Protein AF-A0A4Y9Y9G6-F1 (afdb_monomer_lite)

Structure (mmCIF, N/CA/C/O backbone):
data_AF-A0A4Y9Y9G6-F1
#
_entry.id   AF-A0A4Y9Y9G6-F1
#
loop_
_atom_site.group_PDB
_atom_site.id
_atom_site.type_symbol
_atom_site.label_atom_id
_atom_site.label_alt_id
_atom_site.label_comp_id
_atom_site.label_asym_id
_atom_site.label_entity_id
_atom_site.label_seq_id
_atom_site.pdbx_PDB_ins_code
_atom_site.Cartn_x
_atom_site.Cartn_y
_atom_site.Cartn_z
_atom_site.occupancy
_atom_site.B_iso_or_equiv
_atom_site.auth_seq_id
_atom_site.auth_comp_id
_atom_site.auth_asym_id
_atom_site.auth_atom_id
_atom_site.pdbx_PDB_model_num
ATOM 1 N N . MET A 1 1 ? 8.258 66.165 -41.515 1.00 45.44 1 MET A N 1
ATOM 2 C CA . MET A 1 1 ? 7.814 64.798 -41.163 1.00 45.44 1 MET A CA 1
ATOM 3 C C . MET A 1 1 ? 8.497 64.402 -39.858 1.00 45.44 1 MET A C 1
ATOM 5 O O . MET A 1 1 ? 9.716 64.376 -39.816 1.00 45.44 1 MET A O 1
ATOM 9 N N . ARG A 1 2 ? 7.734 64.238 -38.768 1.00 49.06 2 ARG A N 1
ATOM 10 C CA . ARG A 1 2 ? 8.237 63.944 -37.412 1.00 49.06 2 ARG A CA 1
ATOM 11 C C . ARG A 1 2 ? 8.112 62.439 -37.160 1.00 49.06 2 ARG A C 1
ATOM 13 O O . ARG A 1 2 ? 6.994 61.945 -37.057 1.00 49.06 2 ARG A O 1
ATOM 20 N N . TRP A 1 3 ? 9.231 61.727 -37.069 1.00 40.94 3 TRP A N 1
ATOM 21 C CA . TRP A 1 3 ? 9.266 60.331 -36.629 1.00 40.94 3 TRP A CA 1
ATOM 22 C C . TRP A 1 3 ? 9.220 60.273 -35.099 1.00 40.94 3 TRP A C 1
ATOM 24 O O . TRP A 1 3 ? 10.072 60.847 -34.425 1.00 40.94 3 TRP A O 1
ATOM 34 N N . LYS A 1 4 ? 8.193 59.615 -34.552 1.00 57.03 4 LYS A N 1
ATOM 35 C CA . LYS A 1 4 ? 8.105 59.263 -33.131 1.00 57.03 4 LYS A CA 1
ATOM 36 C C . LYS A 1 4 ? 8.677 57.858 -32.957 1.00 57.03 4 LYS A C 1
ATOM 38 O O . LYS A 1 4 ? 8.128 56.904 -33.498 1.00 57.03 4 LYS A O 1
ATOM 43 N N . LEU A 1 5 ? 9.774 57.763 -32.215 1.00 53.31 5 LEU A N 1
ATOM 44 C CA . LEU A 1 5 ? 10.389 56.511 -31.791 1.00 53.31 5 LEU A CA 1
ATOM 45 C C . LEU A 1 5 ? 9.588 55.968 -30.595 1.00 53.31 5 LEU A C 1
ATOM 47 O O . LEU A 1 5 ? 9.542 56.610 -29.547 1.00 53.31 5 LEU A O 1
ATOM 51 N N . PHE A 1 6 ? 8.918 54.827 -30.761 1.00 49.75 6 PHE A N 1
ATOM 52 C CA . PHE A 1 6 ? 8.279 54.098 -29.664 1.00 49.75 6 PHE A CA 1
ATOM 53 C C . PHE A 1 6 ? 9.273 53.073 -29.112 1.00 49.75 6 PHE A C 1
ATOM 55 O O . PHE A 1 6 ? 9.676 52.155 -29.821 1.00 49.75 6 PHE A O 1
ATOM 62 N N . ILE A 1 7 ? 9.674 53.242 -27.852 1.00 55.41 7 ILE A N 1
ATOM 63 C CA . ILE A 1 7 ? 10.445 52.248 -27.101 1.00 55.41 7 ILE A CA 1
ATOM 64 C C . ILE A 1 7 ? 9.434 51.291 -26.465 1.00 55.41 7 ILE A C 1
ATOM 66 O O . ILE A 1 7 ? 8.665 51.689 -25.592 1.00 55.41 7 ILE A O 1
ATOM 70 N N . VAL A 1 8 ? 9.409 50.043 -26.935 1.00 55.62 8 VAL A N 1
ATOM 71 C CA . VAL A 1 8 ? 8.661 48.944 -26.313 1.00 55.62 8 VAL A CA 1
ATOM 72 C C . VAL A 1 8 ? 9.587 48.280 -25.299 1.00 55.62 8 VAL A C 1
ATOM 74 O O . VAL A 1 8 ? 10.573 47.647 -25.670 1.00 55.62 8 VAL A O 1
ATOM 77 N N . SER A 1 9 ? 9.287 48.451 -24.014 1.00 53.66 9 SER A N 1
ATOM 78 C CA . SER A 1 9 ? 9.980 47.767 -22.922 1.00 53.66 9 SER A CA 1
ATOM 79 C C . SER A 1 9 ? 9.564 46.295 -22.890 1.00 53.66 9 SER A C 1
ATOM 81 O O . SER A 1 9 ? 8.432 45.976 -22.531 1.00 53.66 9 SER A O 1
ATOM 83 N N . ALA A 1 10 ? 10.476 45.395 -23.258 1.00 57.31 10 ALA A N 1
ATOM 84 C CA . ALA A 1 10 ? 10.327 43.960 -23.039 1.00 57.31 10 ALA A CA 1
ATOM 85 C C . ALA A 1 10 ? 10.600 43.650 -21.558 1.00 57.31 10 AL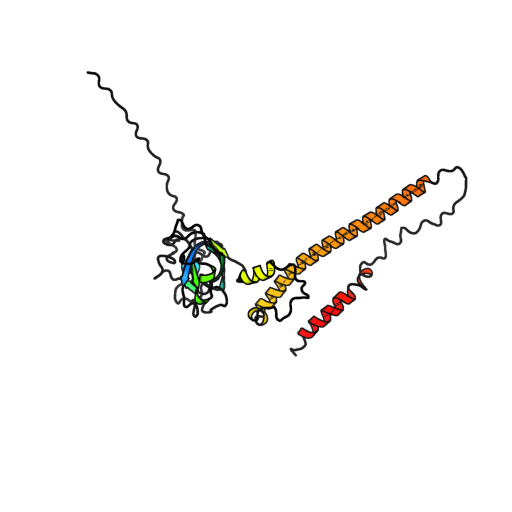A A C 1
ATOM 87 O O . ALA A 1 10 ? 11.734 43.746 -21.091 1.00 57.31 10 ALA A O 1
ATOM 88 N N . GLY A 1 11 ? 9.549 43.323 -20.805 1.00 52.75 11 GLY A N 1
ATOM 89 C CA . GLY A 1 11 ? 9.677 42.839 -19.433 1.00 52.75 11 GLY A CA 1
ATOM 90 C C . GLY A 1 11 ? 10.229 41.415 -19.422 1.00 52.75 11 GLY A C 1
ATOM 91 O O . GLY A 1 11 ? 9.573 40.499 -19.913 1.00 52.75 11 GLY A O 1
ATOM 92 N N . LEU A 1 12 ? 11.424 41.226 -18.857 1.00 52.53 12 LEU A N 1
ATOM 93 C CA . LEU A 1 12 ? 11.925 39.906 -18.477 1.00 52.53 12 LEU A CA 1
ATOM 94 C C . LEU A 1 12 ? 11.037 39.360 -17.350 1.00 52.53 12 LEU A C 1
ATOM 96 O O . LEU A 1 12 ? 11.109 39.831 -16.215 1.00 52.53 12 LEU A O 1
ATOM 100 N N . ALA A 1 13 ? 10.205 38.367 -17.655 1.00 57.09 13 ALA A N 1
ATOM 101 C CA . ALA A 1 13 ? 9.579 37.537 -16.636 1.00 57.09 13 ALA A CA 1
ATOM 102 C C . ALA A 1 13 ? 10.650 36.599 -16.056 1.00 57.09 13 ALA A C 1
ATOM 104 O O . ALA A 1 13 ? 11.241 35.797 -16.779 1.00 57.09 13 ALA A O 1
ATOM 105 N N . ALA A 1 14 ? 10.927 36.731 -14.759 1.00 54.12 14 ALA A N 1
ATOM 106 C CA . ALA A 1 14 ? 11.796 35.819 -14.033 1.00 54.12 14 ALA A CA 1
ATOM 107 C C . ALA A 1 14 ? 11.138 34.432 -13.984 1.00 54.12 14 ALA A C 1
ATOM 109 O O . ALA A 1 14 ? 10.082 34.252 -13.379 1.00 54.12 14 ALA A O 1
ATOM 110 N N . ILE A 1 15 ? 11.760 33.463 -14.649 1.00 53.59 15 ILE A N 1
ATOM 111 C CA . ILE A 1 15 ? 11.382 32.054 -14.594 1.00 53.59 15 ILE A CA 1
ATOM 112 C C . ILE A 1 15 ? 11.923 31.533 -13.259 1.00 53.59 15 ILE A C 1
ATOM 114 O O . ILE A 1 15 ? 13.137 31.420 -13.089 1.00 53.59 15 ILE A O 1
ATOM 118 N N . ALA A 1 16 ? 11.048 31.293 -12.282 1.00 51.69 16 ALA A N 1
ATOM 119 C CA . ALA A 1 16 ? 11.449 30.617 -11.054 1.00 51.69 16 ALA A CA 1
ATOM 120 C C . ALA A 1 16 ? 11.816 29.158 -11.393 1.00 51.69 16 ALA A C 1
ATOM 122 O O . ALA A 1 16 ? 11.063 28.512 -12.128 1.00 51.69 16 ALA A O 1
ATOM 123 N N . PRO A 1 17 ? 12.953 28.628 -10.908 1.00 51.47 17 PRO A N 1
ATOM 124 C CA . PRO A 1 17 ? 13.261 27.215 -11.060 1.00 51.47 17 PRO A CA 1
ATOM 125 C C . PRO A 1 17 ? 12.197 26.391 -10.327 1.00 51.47 17 PRO A C 1
ATOM 127 O O . PRO A 1 17 ? 11.920 26.617 -9.152 1.00 51.47 17 PRO A O 1
ATOM 130 N N . PHE A 1 18 ? 11.587 25.452 -11.048 1.00 48.59 18 PHE A N 1
ATOM 131 C CA . PHE A 1 18 ? 10.778 24.393 -10.462 1.00 48.59 18 PHE A CA 1
ATOM 132 C C . PHE A 1 18 ? 11.735 23.544 -9.617 1.00 48.59 18 PHE A C 1
ATOM 134 O O . PHE A 1 18 ? 12.630 22.896 -10.163 1.00 48.59 18 PHE A O 1
ATOM 141 N N . GLU A 1 19 ? 11.621 23.619 -8.292 1.00 44.19 19 GLU A N 1
ATOM 142 C CA . GLU A 1 19 ? 12.348 22.720 -7.402 1.00 44.19 19 GLU A CA 1
ATOM 143 C C . GLU A 1 19 ? 11.826 21.306 -7.667 1.00 44.19 19 GLU A C 1
ATOM 145 O O . GLU A 1 19 ? 10.736 20.928 -7.239 1.00 44.19 19 GLU A O 1
ATOM 150 N N . VAL A 1 20 ? 12.597 20.532 -8.436 1.00 42.75 20 VAL A N 1
ATOM 151 C CA . VAL A 1 20 ? 12.464 19.077 -8.473 1.00 42.75 20 VAL A CA 1
ATOM 152 C C . VAL A 1 20 ? 12.621 18.631 -7.028 1.00 42.75 20 VAL A C 1
ATOM 154 O O . VAL A 1 20 ? 13.698 18.786 -6.449 1.00 42.75 20 VAL A O 1
ATOM 157 N N . SER A 1 21 ? 11.529 18.155 -6.434 1.00 46.47 21 SER A N 1
ATOM 158 C CA . SER A 1 21 ? 11.542 17.559 -5.103 1.00 46.47 21 SER A CA 1
ATOM 159 C C . SER A 1 21 ? 12.501 16.377 -5.169 1.00 46.47 21 SER A C 1
ATOM 161 O O . SER A 1 21 ? 12.193 15.343 -5.752 1.00 46.47 21 SER A O 1
ATOM 163 N N . GLY A 1 22 ? 13.731 16.591 -4.698 1.00 44.28 22 GLY A N 1
ATOM 164 C CA . GLY A 1 22 ? 14.782 15.588 -4.750 1.00 44.28 22 GLY A CA 1
ATOM 165 C C . GLY A 1 22 ? 14.302 14.336 -4.033 1.00 44.28 22 GLY A C 1
ATOM 166 O O . GLY A 1 22 ? 13.837 14.433 -2.897 1.00 44.28 22 GLY A O 1
ATOM 167 N N . ALA A 1 23 ? 14.404 13.191 -4.713 1.00 47.16 23 ALA A N 1
ATOM 168 C CA . ALA A 1 23 ? 14.088 11.883 -4.161 1.00 47.16 23 ALA A CA 1
ATOM 169 C C . ALA A 1 23 ? 14.683 11.776 -2.753 1.00 47.16 23 ALA A C 1
ATOM 171 O O . ALA A 1 23 ? 15.902 11.818 -2.560 1.00 47.16 23 ALA A O 1
ATOM 172 N N . GLU A 1 24 ? 13.812 11.736 -1.749 1.00 51.94 24 GLU A N 1
ATOM 173 C CA . GLU A 1 24 ? 14.264 11.728 -0.369 1.00 51.94 24 GLU A CA 1
ATOM 174 C C . GLU A 1 24 ? 15.035 10.435 -0.097 1.00 51.94 24 GLU A C 1
ATOM 176 O O . GLU A 1 24 ? 14.602 9.353 -0.496 1.00 51.94 24 GLU A O 1
ATOM 181 N N . SER A 1 25 ? 16.188 10.561 0.569 1.00 51.88 25 SER A N 1
ATOM 182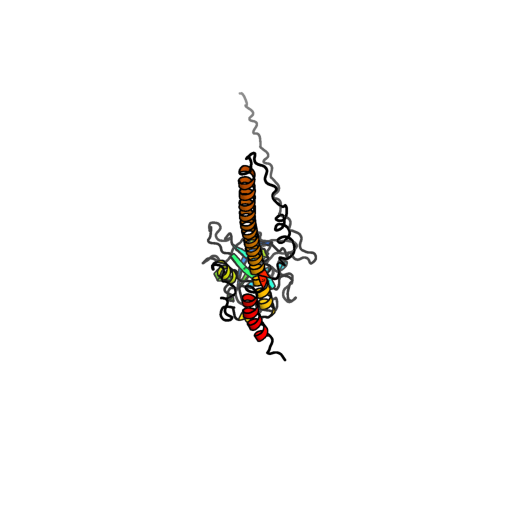 C CA . SER A 1 25 ? 17.162 9.477 0.734 1.00 51.88 25 SER A CA 1
ATOM 183 C C . SER A 1 25 ? 16.503 8.168 1.166 1.00 51.88 25 SER A C 1
ATOM 185 O O . SER A 1 25 ? 15.892 8.084 2.236 1.00 51.88 25 SER A O 1
ATOM 187 N N . ALA A 1 26 ? 16.710 7.121 0.366 1.00 60.62 26 ALA A N 1
ATOM 188 C CA . ALA A 1 26 ? 16.481 5.746 0.778 1.00 60.62 26 ALA A CA 1
ATOM 189 C C . ALA A 1 26 ? 17.228 5.440 2.095 1.00 60.62 26 ALA A C 1
ATOM 191 O O . ALA A 1 26 ? 18.220 6.094 2.438 1.00 60.62 26 ALA A O 1
ATOM 192 N N . ASN A 1 27 ? 16.746 4.455 2.857 1.00 64.38 27 ASN A N 1
ATOM 193 C CA . ASN A 1 27 ? 17.428 3.972 4.056 1.00 64.38 27 ASN A CA 1
ATOM 194 C C . ASN A 1 27 ? 18.804 3.366 3.705 1.00 64.38 27 ASN A C 1
ATOM 196 O O . ASN A 1 27 ? 19.149 3.208 2.535 1.00 64.38 27 ASN A O 1
ATOM 200 N N . SER A 1 28 ? 19.592 2.982 4.715 1.00 64.19 28 SER A N 1
ATOM 201 C CA . SER A 1 28 ? 20.944 2.418 4.531 1.00 64.19 28 SER A CA 1
ATOM 202 C C . SER A 1 28 ? 21.015 1.201 3.597 1.00 64.19 28 SER A C 1
ATOM 204 O O . SER A 1 28 ? 22.100 0.845 3.151 1.00 64.19 28 SER A O 1
ATOM 206 N N . ASN A 1 29 ? 19.875 0.566 3.308 1.00 74.75 29 ASN A N 1
ATOM 207 C CA . ASN A 1 29 ? 19.763 -0.618 2.464 1.00 74.75 29 ASN A CA 1
ATOM 208 C C . ASN A 1 29 ? 19.230 -0.293 1.056 1.00 74.75 29 ASN A C 1
ATOM 210 O O . ASN A 1 29 ? 18.936 -1.213 0.299 1.00 74.75 29 ASN A O 1
ATOM 214 N N . GLY A 1 30 ? 19.076 0.989 0.708 1.00 88.94 30 GLY A N 1
ATOM 215 C CA . GLY A 1 30 ? 18.606 1.422 -0.608 1.00 88.94 30 GLY A CA 1
ATOM 216 C C . GLY A 1 30 ? 17.087 1.357 -0.808 1.00 88.94 30 GLY A C 1
ATOM 217 O O . GLY A 1 30 ? 16.636 1.480 -1.939 1.00 88.94 30 GLY A O 1
ATOM 218 N N . TYR A 1 31 ? 16.287 1.212 0.256 1.00 94.50 31 TYR A N 1
ATOM 219 C CA . TYR A 1 31 ? 14.817 1.183 0.180 1.00 94.50 31 TYR A CA 1
ATOM 220 C C . TYR A 1 31 ? 14.162 2.424 0.807 1.00 94.50 31 TYR A C 1
ATOM 222 O O . TYR A 1 31 ? 14.635 2.953 1.814 1.00 94.50 31 TYR A O 1
ATOM 230 N N . TYR A 1 32 ? 13.027 2.871 0.268 1.00 95.06 32 TYR A N 1
ATOM 231 C CA . TYR A 1 32 ? 12.243 3.988 0.807 1.00 95.06 32 TYR A CA 1
ATOM 232 C C . TYR A 1 32 ? 11.183 3.476 1.792 1.00 95.06 32 TYR A C 1
ATOM 234 O O . TYR A 1 32 ? 10.093 3.074 1.400 1.00 95.06 32 TYR A O 1
ATOM 242 N N . GLN A 1 33 ? 11.487 3.456 3.094 1.00 95.38 33 GLN A N 1
ATOM 243 C CA . GLN A 1 33 ? 10.634 2.805 4.108 1.00 95.38 33 GLN A CA 1
ATOM 244 C C . GLN A 1 33 ? 10.196 3.749 5.226 1.00 95.38 33 GLN A C 1
ATOM 246 O O . GLN A 1 33 ? 10.319 3.442 6.414 1.00 95.38 33 GLN A O 1
ATOM 251 N N . LYS A 1 34 ? 9.677 4.917 4.853 1.00 95.25 34 LYS A N 1
ATOM 252 C CA . LYS A 1 34 ? 9.204 5.902 5.827 1.00 95.25 34 LYS A CA 1
ATOM 253 C C . LYS A 1 34 ? 7.938 5.445 6.555 1.00 95.25 34 LYS A C 1
ATOM 25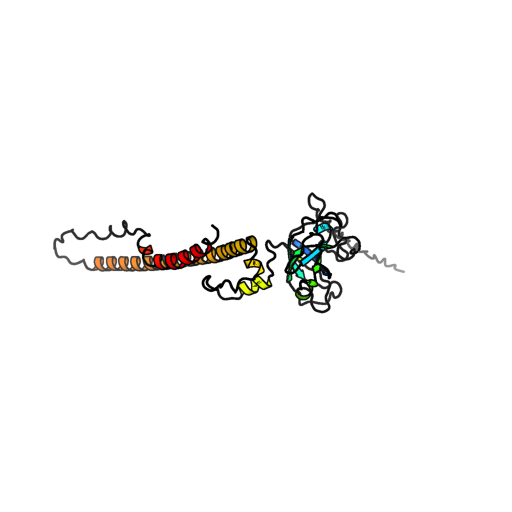5 O O . LYS A 1 34 ? 7.098 4.788 5.941 1.00 95.25 34 LYS A O 1
ATOM 260 N N . PRO A 1 35 ? 7.763 5.810 7.839 1.00 96.38 35 PRO A N 1
ATOM 261 C CA . PRO A 1 35 ? 6.567 5.459 8.599 1.00 96.38 35 PRO A CA 1
ATOM 262 C C . PRO A 1 35 ? 5.331 6.254 8.159 1.00 96.38 35 PRO A C 1
ATOM 264 O O . PRO A 1 35 ? 4.225 5.856 8.485 1.00 96.38 35 PRO A O 1
ATOM 267 N N . SER A 1 36 ? 5.470 7.363 7.436 1.00 97.81 36 SER A N 1
ATOM 268 C CA . SER A 1 36 ? 4.336 8.159 6.956 1.00 97.81 36 SER A CA 1
ATOM 269 C C . SER A 1 36 ? 4.714 8.976 5.729 1.00 97.81 36 SER A C 1
ATOM 271 O O . SER A 1 36 ? 5.886 9.324 5.571 1.00 97.81 36 SER A O 1
ATOM 273 N N . GLY A 1 37 ? 3.723 9.342 4.920 1.00 97.88 37 GLY A N 1
ATOM 274 C CA . GLY A 1 37 ? 3.921 10.158 3.724 1.00 97.88 37 GLY A CA 1
ATOM 275 C C . GLY A 1 37 ? 2.684 10.207 2.832 1.00 97.88 37 GLY A C 1
ATOM 276 O O . GLY A 1 37 ? 1.586 9.822 3.248 1.00 97.88 37 GLY A O 1
ATOM 277 N N . SER A 1 38 ? 2.874 10.683 1.604 1.00 98.38 38 SER A N 1
ATOM 278 C CA . SER A 1 38 ? 1.885 10.592 0.530 1.00 98.38 38 SER A CA 1
ATOM 279 C C . SER A 1 38 ? 1.936 9.219 -0.141 1.00 98.38 38 SER A C 1
ATOM 281 O O . SER A 1 38 ? 2.969 8.547 -0.150 1.00 98.38 38 SER A O 1
ATOM 283 N N . SER A 1 39 ? 0.802 8.772 -0.672 1.00 98.75 39 SER A N 1
ATOM 284 C CA . SER A 1 39 ? 0.715 7.495 -1.371 1.00 98.75 39 SER A CA 1
ATOM 285 C C . SER A 1 39 ? -0.420 7.466 -2.389 1.00 98.75 39 SER A C 1
ATOM 287 O O . SER A 1 39 ? -1.367 8.248 -2.313 1.00 98.75 39 SER A O 1
ATOM 289 N N . SER A 1 40 ? -0.307 6.544 -3.339 1.00 98.81 40 SER A N 1
ATOM 290 C CA . SER A 1 40 ? -1.398 6.130 -4.221 1.00 98.81 40 SER A CA 1
ATOM 291 C C . SER A 1 40 ? -1.942 4.770 -3.797 1.00 98.81 40 SER A C 1
ATOM 293 O O . SER A 1 40 ? -1.248 3.985 -3.150 1.00 98.81 40 SER A O 1
ATOM 295 N N . PHE A 1 41 ? -3.184 4.504 -4.178 1.00 98.88 41 PHE A N 1
ATOM 296 C CA . PHE A 1 41 ? -3.945 3.340 -3.760 1.00 98.88 41 PHE A CA 1
ATOM 297 C C . PHE A 1 41 ? -4.646 2.723 -4.962 1.00 98.88 41 PHE A C 1
ATOM 299 O O . PHE A 1 41 ? -5.311 3.448 -5.700 1.00 98.88 41 PHE A O 1
ATOM 306 N N . THR A 1 42 ? -4.526 1.411 -5.128 1.00 98.81 42 THR A N 1
ATOM 307 C CA . THR A 1 42 ? -5.362 0.606 -6.035 1.00 98.81 42 THR A CA 1
ATOM 308 C C . THR A 1 42 ? -5.872 -0.637 -5.302 1.00 98.81 42 THR A C 1
ATOM 310 O O . THR A 1 42 ? -5.743 -0.723 -4.074 1.00 98.81 42 THR A O 1
ATOM 313 N N . GLN A 1 43 ? -6.509 -1.552 -6.027 1.00 98.50 43 GLN A N 1
ATOM 314 C CA . GLN A 1 43 ? -7.008 -2.813 -5.500 1.00 98.50 43 GLN A CA 1
ATOM 315 C C . GLN A 1 43 ? -6.614 -3.993 -6.392 1.00 98.50 43 GLN A C 1
ATOM 317 O O . GLN A 1 43 ? -6.522 -3.855 -7.615 1.00 98.50 43 GLN A O 1
ATOM 322 N N . TYR A 1 44 ? -6.459 -5.159 -5.763 1.00 98.50 44 TYR A N 1
ATOM 323 C CA . TYR A 1 44 ? -6.144 -6.424 -6.424 1.00 98.50 44 TYR A CA 1
ATOM 324 C C . TYR A 1 44 ? -6.841 -7.608 -5.752 1.00 98.50 44 TYR A C 1
ATOM 326 O O . TYR A 1 44 ? -7.243 -7.550 -4.587 1.00 98.50 44 TYR A O 1
ATOM 334 N N . SER A 1 45 ? -6.926 -8.717 -6.483 1.00 98.19 45 SER A N 1
ATOM 335 C CA . SER A 1 45 ? -7.431 -10.004 -5.996 1.00 98.19 45 SER A CA 1
ATOM 336 C C . SER A 1 45 ? -6.320 -11.056 -5.939 1.00 98.19 45 SER A C 1
ATOM 338 O O . SER A 1 45 ? -5.274 -10.921 -6.577 1.00 98.19 45 SER A O 1
ATOM 340 N N . GLY A 1 46 ? -6.541 -12.131 -5.179 1.00 96.94 46 GLY A N 1
ATOM 341 C CA . GLY A 1 46 ? -5.620 -13.266 -5.102 1.00 96.94 46 GLY A CA 1
ATOM 342 C C . GLY A 1 46 ? -4.529 -13.141 -4.035 1.00 96.94 46 GLY A C 1
ATOM 343 O O . GLY A 1 46 ? -3.441 -13.690 -4.204 1.00 96.94 46 GLY A O 1
ATOM 344 N N . CYS A 1 47 ? -4.802 -12.496 -2.898 1.00 96.56 47 CYS A N 1
ATOM 345 C CA . CYS A 1 47 ? -3.799 -12.261 -1.845 1.00 96.56 47 CYS A CA 1
ATOM 346 C C . CYS A 1 47 ? -3.580 -13.447 -0.878 1.00 96.56 47 CYS A C 1
ATOM 348 O O . CYS A 1 47 ? -3.045 -13.289 0.225 1.00 96.56 47 CYS A O 1
ATOM 350 N N . GLY A 1 48 ? -3.998 -14.656 -1.271 1.00 94.88 48 GLY A N 1
ATOM 351 C CA . GLY A 1 48 ? -3.913 -15.872 -0.453 1.00 94.88 48 GLY A CA 1
ATOM 352 C C . GLY A 1 48 ? -2.511 -16.489 -0.345 1.00 94.88 48 GLY A C 1
ATOM 353 O O . GLY A 1 48 ? -2.254 -17.250 0.587 1.00 94.88 48 GLY A O 1
ATOM 354 N N . SER A 1 49 ? -1.597 -16.152 -1.262 1.00 96.56 49 SER A N 1
ATOM 355 C CA . SER A 1 49 ? -0.204 -16.625 -1.269 1.00 96.56 49 SER A CA 1
ATOM 356 C C . SER A 1 49 ? 0.775 -15.460 -1.480 1.00 96.56 49 SER A C 1
ATOM 358 O O . SER A 1 49 ? 1.435 -15.397 -2.519 1.00 96.56 49 SER A O 1
ATOM 360 N N . PRO A 1 50 ? 0.865 -14.523 -0.522 1.00 97.00 50 PRO A N 1
ATOM 361 C CA . PRO A 1 50 ? 1.537 -13.254 -0.752 1.00 97.00 50 PRO A CA 1
ATOM 362 C C . PRO A 1 50 ? 3.059 -13.350 -0.528 1.00 97.00 50 PRO A C 1
ATOM 364 O O . PRO A 1 50 ? 3.551 -14.285 0.109 1.00 97.00 50 PRO A O 1
ATOM 367 N N . ALA A 1 51 ? 3.825 -12.363 -0.997 1.00 97.38 51 ALA A N 1
ATOM 368 C CA . ALA A 1 51 ? 5.292 -12.349 -0.984 1.00 97.38 51 ALA A CA 1
ATOM 369 C C . ALA A 1 51 ? 5.934 -12.414 0.414 1.00 97.38 51 ALA A C 1
ATOM 371 O O . ALA A 1 51 ? 7.080 -12.849 0.545 1.00 97.38 51 ALA A O 1
ATOM 372 N N . CYS A 1 52 ? 5.218 -12.035 1.478 1.00 95.81 52 CYS A N 1
ATOM 373 C CA . CYS A 1 52 ? 5.693 -12.260 2.847 1.00 95.81 52 CYS A CA 1
ATOM 374 C C . CYS A 1 52 ? 5.637 -13.736 3.283 1.00 95.81 52 CYS A C 1
ATOM 376 O O . CYS A 1 52 ? 6.092 -14.065 4.377 1.00 95.81 52 CYS A O 1
ATOM 378 N N . GLY A 1 53 ? 5.054 -14.620 2.467 1.00 93.25 53 GLY A N 1
ATOM 379 C CA . GLY A 1 53 ? 4.919 -16.057 2.715 1.00 93.25 53 GLY A CA 1
ATOM 380 C C . GLY A 1 53 ? 3.803 -16.435 3.690 1.00 93.25 53 GLY A C 1
ATOM 381 O O . GLY A 1 53 ? 3.547 -17.619 3.896 1.00 93.25 53 GLY A O 1
ATOM 382 N N . VAL A 1 54 ? 3.131 -15.451 4.294 1.00 89.00 54 VAL A N 1
ATOM 383 C CA . VAL A 1 54 ? 2.038 -15.665 5.246 1.00 89.00 54 VAL A CA 1
ATOM 384 C C . VAL A 1 54 ? 0.854 -14.754 4.914 1.00 89.00 54 VAL A C 1
ATOM 386 O O . VAL A 1 54 ? 1.009 -13.529 4.926 1.00 89.00 54 VAL A O 1
ATOM 389 N N . PRO A 1 55 ? -0.342 -15.307 4.640 1.00 89.56 55 PRO A N 1
ATOM 390 C CA . PRO A 1 55 ? -1.550 -14.500 4.562 1.00 89.56 55 PRO A CA 1
ATOM 391 C C . PRO A 1 55 ? -1.941 -14.005 5.961 1.00 89.56 55 PRO A C 1
ATOM 393 O O . PRO A 1 55 ? -1.455 -14.490 6.989 1.00 89.56 55 PRO A O 1
ATOM 396 N N . ALA A 1 56 ? -2.853 -13.040 6.021 1.00 86.31 56 ALA A N 1
ATOM 397 C CA . ALA A 1 56 ? -3.387 -12.545 7.282 1.00 86.31 56 ALA A CA 1
ATOM 398 C C . ALA A 1 56 ? -4.909 -12.421 7.240 1.00 86.31 56 ALA A C 1
ATOM 400 O O . ALA A 1 56 ? -5.511 -12.226 6.193 1.00 86.31 56 ALA A O 1
ATOM 401 N N . THR A 1 57 ? -5.523 -12.506 8.419 1.00 82.12 57 THR A N 1
ATOM 402 C CA . THR A 1 57 ? -6.927 -12.140 8.627 1.00 82.12 57 THR A CA 1
ATOM 403 C C . THR A 1 57 ? -7.048 -10.629 8.848 1.00 82.12 57 THR A C 1
ATOM 405 O O . THR A 1 57 ? -6.247 -10.071 9.608 1.00 82.12 57 THR A O 1
ATOM 408 N N . GLY A 1 58 ? -8.078 -10.001 8.276 1.00 90.62 58 GLY A N 1
ATOM 409 C CA . GLY A 1 58 ? -8.268 -8.543 8.257 1.00 90.62 58 GLY A CA 1
ATOM 410 C C . GLY A 1 58 ? -7.749 -7.922 6.958 1.00 90.62 58 GLY A C 1
ATOM 411 O O . GLY A 1 58 ? -7.248 -8.643 6.106 1.00 90.62 58 GLY A O 1
ATOM 412 N N . TYR A 1 59 ? -7.862 -6.600 6.813 1.00 96.88 59 TYR A N 1
ATOM 413 C CA . TYR A 1 59 ? -7.460 -5.911 5.585 1.00 96.88 59 TYR A CA 1
ATOM 414 C C . TYR A 1 59 ? -5.957 -6.024 5.346 1.00 96.88 59 TYR A C 1
ATOM 416 O O . TYR A 1 59 ? -5.141 -5.668 6.208 1.00 96.88 59 TYR A O 1
ATOM 424 N N . THR A 1 60 ? -5.596 -6.504 4.163 1.00 97.81 60 THR A N 1
ATOM 425 C CA . THR A 1 60 ? -4.210 -6.637 3.720 1.00 97.81 60 THR A CA 1
ATOM 426 C C . THR A 1 60 ? -3.926 -5.760 2.511 1.00 97.81 60 THR A C 1
ATOM 428 O O . THR A 1 60 ? -4.835 -5.330 1.800 1.00 97.81 60 THR A O 1
ATOM 431 N N . ALA A 1 61 ? -2.647 -5.472 2.293 1.00 98.62 61 ALA A N 1
ATOM 432 C CA . ALA A 1 61 ? -2.185 -4.760 1.114 1.00 98.62 61 ALA A CA 1
ATOM 433 C C . ALA A 1 61 ? -0.823 -5.283 0.644 1.00 98.62 61 ALA A C 1
ATOM 435 O O . ALA A 1 61 ? -0.012 -5.763 1.450 1.00 98.62 61 ALA A O 1
ATOM 436 N N . ALA A 1 62 ? -0.576 -5.145 -0.654 1.00 98.81 62 ALA A N 1
ATOM 437 C CA . ALA A 1 62 ? 0.760 -5.106 -1.214 1.00 98.81 62 ALA A CA 1
ATOM 438 C C . ALA A 1 62 ? 1.305 -3.674 -1.121 1.00 98.81 62 ALA A C 1
ATOM 440 O O . ALA A 1 62 ? 0.542 -2.715 -1.206 1.00 98.81 62 ALA A O 1
ATOM 441 N N . ILE A 1 63 ? 2.612 -3.507 -0.940 1.00 98.81 63 ILE A N 1
ATOM 442 C CA . ILE A 1 63 ? 3.262 -2.185 -0.996 1.00 98.81 63 ILE A CA 1
ATOM 443 C C . ILE A 1 63 ? 4.283 -2.166 -2.139 1.00 98.81 63 ILE A C 1
ATOM 445 O O . ILE A 1 63 ? 4.856 -3.214 -2.459 1.00 98.81 63 ILE A O 1
ATOM 449 N N . SER A 1 64 ? 4.511 -1.006 -2.766 1.00 98.69 64 SER A N 1
ATOM 450 C CA . SER A 1 64 ? 5.480 -0.870 -3.864 1.00 98.69 64 SER A CA 1
ATOM 451 C C . SER A 1 64 ? 6.861 -1.403 -3.486 1.00 98.69 64 SER A C 1
ATOM 453 O O . SER A 1 64 ? 7.315 -1.261 -2.349 1.00 98.69 64 SER A O 1
ATOM 455 N N . GLN A 1 65 ? 7.554 -2.008 -4.452 1.00 98.38 65 GLN A N 1
ATOM 456 C CA . GLN A 1 65 ? 8.822 -2.713 -4.245 1.00 98.38 65 GLN A CA 1
ATOM 457 C C . GLN A 1 65 ? 9.879 -1.900 -3.486 1.00 98.38 65 GLN A C 1
ATOM 459 O O . GLN A 1 65 ? 10.521 -2.424 -2.568 1.00 98.38 65 GLN A O 1
ATOM 464 N N . LEU A 1 66 ? 10.026 -0.613 -3.820 1.00 97.62 66 LEU A N 1
ATOM 465 C CA . LEU A 1 66 ? 10.970 0.285 -3.153 1.00 97.62 66 LEU A CA 1
ATOM 466 C C . LEU A 1 66 ? 10.661 0.458 -1.656 1.00 97.62 66 LEU A C 1
ATOM 468 O O . LEU A 1 66 ? 11.575 0.667 -0.860 1.00 97.62 66 LEU A O 1
ATOM 472 N N . SER A 1 67 ? 9.397 0.324 -1.258 1.00 98.00 67 SER A N 1
ATOM 473 C CA . SER A 1 67 ? 8.959 0.373 0.138 1.00 98.00 67 SER A CA 1
ATOM 474 C C . SER A 1 67 ? 8.798 -1.000 0.783 1.00 98.00 67 SER A C 1
ATOM 476 O O . SER A 1 67 ? 8.921 -1.109 2.006 1.00 98.00 67 SER A O 1
ATOM 478 N N . PHE A 1 68 ? 8.611 -2.062 -0.004 1.00 98.31 68 PHE A N 1
ATOM 479 C CA . PHE A 1 68 ? 8.517 -3.436 0.486 1.00 98.31 68 PHE A CA 1
ATOM 480 C C . PHE A 1 68 ? 9.824 -3.890 1.146 1.00 98.31 68 PHE A C 1
ATOM 482 O O . PHE A 1 68 ? 9.815 -4.448 2.247 1.00 98.31 68 PHE A O 1
ATOM 489 N N . GLY A 1 69 ? 10.963 -3.578 0.522 1.00 96.75 69 GLY A N 1
ATOM 490 C CA . GLY A 1 69 ? 12.282 -3.934 1.048 1.00 96.75 69 GLY A CA 1
ATOM 491 C C . GLY A 1 69 ? 12.833 -5.268 0.543 1.00 96.75 69 GLY A C 1
ATOM 492 O O . GLY A 1 69 ? 13.678 -5.852 1.215 1.00 96.75 69 GLY A O 1
ATOM 493 N N . SER A 1 70 ? 12.321 -5.782 -0.577 1.00 96.25 70 SER A N 1
ATOM 494 C CA . SER A 1 70 ? 12.787 -7.014 -1.226 1.00 96.25 70 SER A CA 1
ATOM 495 C C . SER A 1 70 ? 12.340 -7.042 -2.693 1.00 96.25 70 SER A C 1
ATOM 497 O O . SER A 1 70 ? 11.390 -6.352 -3.066 1.00 96.25 70 SE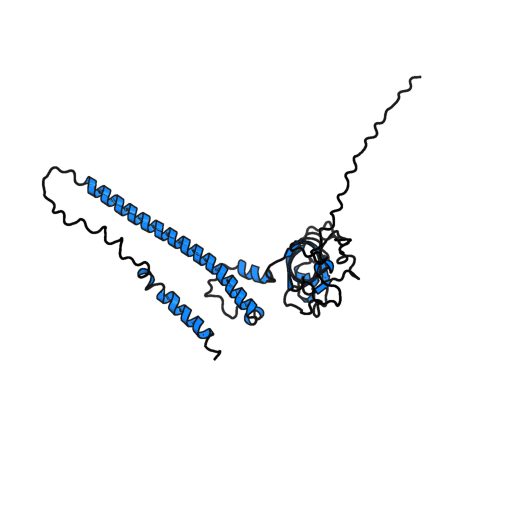R A O 1
ATOM 499 N N . ALA A 1 71 ? 13.023 -7.830 -3.522 1.00 96.25 71 ALA A N 1
ATOM 500 C CA . ALA A 1 71 ? 12.679 -8.058 -4.925 1.00 96.25 71 ALA A CA 1
ATOM 501 C C . ALA A 1 71 ? 11.832 -9.338 -5.098 1.00 96.25 71 ALA A C 1
ATOM 503 O O . ALA A 1 71 ? 11.851 -10.212 -4.222 1.00 96.25 71 ALA A O 1
ATOM 504 N N . PRO A 1 72 ? 11.123 -9.505 -6.232 1.00 96.94 72 PRO A N 1
ATOM 505 C CA . PRO A 1 72 ? 10.398 -10.740 -6.530 1.00 96.94 72 PRO A CA 1
ATOM 506 C C . PRO A 1 72 ? 11.282 -11.984 -6.375 1.00 96.94 72 PRO A C 1
ATOM 508 O O . PRO A 1 72 ? 12.409 -12.030 -6.865 1.00 96.94 72 PRO A O 1
ATOM 511 N N . GLY A 1 73 ? 10.784 -12.991 -5.655 1.00 95.56 73 GLY A N 1
ATOM 512 C CA . GLY A 1 73 ? 11.505 -14.244 -5.403 1.00 95.56 73 GLY A CA 1
ATOM 513 C C . GLY A 1 73 ? 12.617 -14.177 -4.346 1.00 95.56 73 GLY A C 1
ATOM 514 O O . GLY A 1 73 ? 13.159 -15.218 -3.991 1.00 95.56 73 GLY A O 1
ATOM 515 N N . SER A 1 74 ? 12.937 -13.001 -3.792 1.00 95.06 74 SER A N 1
ATOM 516 C CA . SER A 1 74 ? 13.948 -12.850 -2.725 1.00 95.06 74 SER A CA 1
ATOM 517 C C . SER A 1 74 ? 13.389 -13.022 -1.305 1.00 95.06 74 SER A C 1
ATOM 519 O O . SER A 1 74 ? 14.127 -12.908 -0.329 1.00 95.06 74 SER A O 1
ATOM 521 N N . GLY A 1 75 ? 12.094 -13.327 -1.179 1.00 93.50 75 GLY A N 1
ATOM 522 C CA . GLY A 1 75 ? 11.423 -13.535 0.104 1.00 93.50 75 GLY A CA 1
ATOM 523 C C . GLY A 1 75 ? 10.932 -12.236 0.763 1.00 93.50 75 GLY A C 1
ATOM 524 O O . GLY A 1 75 ? 10.845 -11.198 0.096 1.00 93.50 75 GLY A O 1
ATOM 525 N N . PRO A 1 76 ? 10.577 -12.285 2.062 1.00 95.44 76 PRO A N 1
ATOM 526 C CA . PRO A 1 76 ? 9.920 -11.184 2.758 1.00 95.44 76 PRO A CA 1
ATOM 527 C C . PRO A 1 76 ? 10.826 -9.956 2.902 1.00 95.44 76 PRO A C 1
ATOM 529 O O . PRO A 1 76 ? 11.969 -10.057 3.346 1.00 95.44 76 PRO A O 1
ATOM 532 N N . GLY A 1 77 ? 10.287 -8.779 2.579 1.00 94.75 77 GLY A N 1
ATOM 533 C CA . GLY A 1 77 ? 10.923 -7.495 2.864 1.00 94.75 77 GLY A CA 1
ATOM 534 C C . GLY A 1 77 ? 10.624 -6.980 4.277 1.00 94.75 77 GLY A C 1
ATOM 535 O O . GLY A 1 77 ? 9.765 -7.501 4.987 1.00 94.75 77 GLY A O 1
ATOM 536 N N . ASN A 1 78 ? 11.305 -5.907 4.690 1.00 95.75 78 ASN A N 1
ATOM 537 C CA . ASN A 1 78 ? 11.098 -5.282 6.009 1.00 95.75 78 ASN A CA 1
ATOM 538 C C . ASN A 1 78 ? 9.658 -4.743 6.192 1.00 95.75 78 ASN A C 1
ATOM 540 O O . ASN A 1 78 ? 9.166 -4.645 7.313 1.00 95.75 78 ASN A O 1
ATOM 544 N N . ALA A 1 79 ? 8.926 -4.465 5.105 1.00 96.81 79 ALA A N 1
ATOM 545 C CA . ALA A 1 79 ? 7.530 -4.048 5.204 1.00 96.81 79 ALA A CA 1
ATOM 546 C C . ALA A 1 79 ? 6.580 -5.136 5.738 1.00 96.81 79 ALA A C 1
ATOM 548 O O . ALA A 1 79 ? 5.508 -4.806 6.247 1.00 96.81 79 ALA A O 1
ATOM 549 N N . CYS A 1 80 ? 6.958 -6.413 5.644 1.00 97.06 80 CYS A N 1
ATOM 550 C CA . CYS A 1 80 ? 6.106 -7.533 6.019 1.00 97.06 80 CYS A CA 1
ATOM 551 C C . CYS A 1 80 ? 5.593 -7.436 7.461 1.00 97.06 80 CYS A C 1
ATOM 553 O O . CYS A 1 80 ? 6.356 -7.348 8.420 1.00 97.06 80 CYS A O 1
ATOM 555 N N . GLY A 1 81 ? 4.269 -7.482 7.619 1.00 94.50 81 GLY A N 1
ATOM 556 C CA . GLY A 1 81 ? 3.589 -7.458 8.912 1.00 94.50 81 GLY A CA 1
ATOM 557 C C . GLY A 1 81 ? 3.400 -6.068 9.524 1.00 94.50 81 GLY A C 1
ATOM 558 O O . GLY A 1 81 ? 2.675 -5.960 10.518 1.00 94.50 81 GLY A O 1
ATOM 559 N N . ARG A 1 82 ? 3.986 -5.011 8.943 1.00 96.06 82 ARG A N 1
ATOM 560 C CA . ARG A 1 82 ? 3.756 -3.628 9.382 1.00 96.06 82 ARG A CA 1
ATOM 561 C C . ARG A 1 82 ? 2.329 -3.196 9.055 1.00 96.06 82 ARG A C 1
ATOM 563 O O . ARG A 1 82 ? 1.716 -3.669 8.096 1.00 96.06 82 ARG A O 1
ATOM 570 N N . CYS A 1 83 ? 1.801 -2.299 9.879 1.00 97.25 83 CYS A N 1
ATOM 571 C CA . CYS A 1 83 ? 0.418 -1.849 9.804 1.00 97.25 83 CYS A CA 1
ATOM 572 C C . CYS A 1 83 ? 0.377 -0.377 9.424 1.00 97.25 83 CYS A C 1
ATOM 574 O O . CYS A 1 83 ? 1.102 0.414 10.020 1.00 97.25 83 CYS A O 1
ATOM 576 N N . PHE A 1 84 ? -0.506 0.017 8.514 1.00 98.06 84 PHE A N 1
ATOM 577 C CA . PHE A 1 84 ? -0.611 1.409 8.077 1.00 98.06 84 PHE A CA 1
ATOM 578 C C . PHE A 1 84 ? -2.062 1.851 8.045 1.00 98.06 84 PHE A C 1
ATOM 580 O O . PHE A 1 84 ? -2.922 1.134 7.540 1.00 98.06 84 PHE A O 1
ATOM 587 N N . ARG A 1 85 ? -2.333 3.042 8.583 1.00 97.81 85 ARG A N 1
ATOM 588 C CA . ARG A 1 85 ? -3.586 3.748 8.337 1.00 97.81 85 ARG A CA 1
ATOM 589 C C . ARG A 1 85 ? -3.475 4.437 6.986 1.00 97.81 85 ARG A C 1
ATOM 591 O O . ARG A 1 85 ? -2.656 5.339 6.846 1.00 97.81 85 ARG A O 1
ATOM 598 N N . LEU A 1 86 ? -4.302 4.024 6.038 1.00 98.56 86 LEU A N 1
ATOM 599 C CA . LEU A 1 86 ? -4.427 4.630 4.717 1.00 98.56 86 LEU A CA 1
ATOM 600 C C . LEU A 1 86 ? -5.582 5.626 4.744 1.00 98.56 86 LEU A C 1
ATOM 602 O O . LEU A 1 86 ? -6.591 5.376 5.404 1.00 98.56 86 LEU A O 1
ATOM 606 N N . THR A 1 87 ? -5.436 6.764 4.077 1.00 98.50 87 THR A N 1
ATOM 607 C CA . THR A 1 87 ? -6.475 7.795 3.964 1.00 98.50 87 THR A CA 1
ATOM 608 C C . THR A 1 87 ? -6.512 8.297 2.528 1.00 98.50 87 THR A C 1
ATOM 610 O O . THR A 1 87 ? -5.540 8.908 2.081 1.00 98.50 87 THR A O 1
ATOM 613 N N . GLY A 1 88 ? -7.615 8.044 1.821 1.00 98.50 88 GLY A N 1
ATOM 614 C CA . GLY A 1 88 ? -7.845 8.601 0.487 1.00 98.50 88 GLY A CA 1
ATOM 615 C C . GLY A 1 88 ? -8.203 10.084 0.569 1.00 98.50 88 GLY A C 1
ATOM 616 O O . GLY A 1 88 ? -8.795 10.528 1.554 1.00 98.50 88 GLY A O 1
ATOM 617 N N . SER A 1 89 ? -7.833 10.860 -0.446 1.00 98.19 89 SER A N 1
ATOM 618 C CA . SER A 1 89 ? -8.158 12.292 -0.507 1.00 98.19 89 SER A CA 1
ATOM 619 C C . SER A 1 89 ? -8.412 12.839 -1.910 1.00 98.19 89 SER A C 1
ATOM 621 O O . SER A 1 89 ? -8.910 13.956 -2.022 1.00 98.19 89 SER A O 1
ATOM 623 N N . ALA A 1 90 ? -8.052 12.107 -2.964 1.00 98.25 90 ALA A N 1
ATOM 624 C CA . ALA A 1 90 ? -8.325 12.496 -4.343 1.00 98.25 90 ALA A CA 1
ATOM 625 C C . ALA A 1 90 ? -8.420 11.263 -5.249 1.00 98.25 90 ALA A C 1
ATOM 627 O O . ALA A 1 90 ? -7.757 10.258 -4.995 1.00 98.25 90 ALA A O 1
ATOM 628 N N . ASP A 1 91 ? -9.211 11.367 -6.315 1.00 98.38 91 ASP A N 1
ATOM 629 C CA . ASP A 1 91 ? -9.193 10.434 -7.442 1.00 98.38 91 ASP A CA 1
ATOM 630 C C . ASP A 1 91 ? -8.402 11.081 -8.597 1.00 98.38 91 ASP A C 1
ATOM 632 O O . ASP A 1 91 ? -8.836 12.113 -9.122 1.00 98.38 91 ASP A O 1
ATOM 636 N N . PRO A 1 92 ? -7.246 10.521 -9.003 1.00 97.50 92 PRO A N 1
ATOM 637 C CA . PRO A 1 92 ? -6.448 11.076 -10.092 1.00 97.50 92 PRO A CA 1
ATOM 638 C C . PRO A 1 92 ? -7.121 10.969 -11.473 1.00 97.50 92 PRO A C 1
ATOM 640 O O . PRO A 1 92 ? -6.756 11.721 -12.376 1.00 97.50 92 PRO A O 1
ATOM 643 N N . TYR A 1 93 ? -8.096 10.073 -11.655 1.00 97.75 93 TYR A N 1
ATOM 644 C CA . TYR A 1 93 ? -8.895 9.959 -12.879 1.00 97.75 93 TYR A CA 1
ATOM 645 C C . TYR A 1 93 ? -10.127 10.872 -12.867 1.00 97.75 93 TYR A C 1
ATOM 647 O O . TYR A 1 93 ? -10.581 11.301 -13.929 1.00 97.75 93 TYR A O 1
ATOM 655 N N . SER A 1 94 ? -10.622 11.226 -11.680 1.00 97.56 94 SER A N 1
ATOM 656 C CA . SER A 1 94 ? -11.771 12.119 -11.487 1.00 97.56 94 SER A CA 1
ATOM 657 C C . SER A 1 94 ? -11.395 13.320 -10.609 1.00 97.56 94 SER A C 1
ATOM 659 O O . SER A 1 94 ? -11.890 13.441 -9.490 1.00 97.56 94 SER A O 1
ATOM 661 N N . PRO A 1 95 ? -10.575 14.271 -11.092 1.00 95.56 95 PRO A N 1
ATOM 662 C CA . PRO A 1 95 ? -10.023 15.349 -10.260 1.00 95.56 95 PRO A CA 1
ATOM 663 C C . PRO A 1 95 ? -11.073 16.298 -9.653 1.00 95.56 95 PRO A C 1
ATOM 665 O O . PRO A 1 95 ? -10.775 17.030 -8.714 1.00 95.56 95 PRO A O 1
ATOM 668 N N . ASN A 1 96 ? -12.304 16.293 -10.175 1.00 97.19 96 ASN A N 1
ATOM 669 C CA . ASN A 1 96 ? -13.424 17.072 -9.637 1.00 97.19 96 ASN A CA 1
ATOM 670 C C . ASN A 1 96 ? -14.229 16.323 -8.556 1.00 97.19 96 ASN A C 1
ATOM 672 O O . ASN A 1 96 ? -15.135 16.908 -7.961 1.00 97.19 96 ASN A O 1
ATOM 676 N N . TYR A 1 97 ? -13.946 15.041 -8.316 1.00 96.69 97 TYR A N 1
ATOM 677 C CA . TYR A 1 97 ? -14.586 14.258 -7.264 1.00 96.69 97 TYR A CA 1
ATOM 678 C C . TYR A 1 97 ? -14.049 14.684 -5.894 1.00 96.69 97 TYR A C 1
ATOM 680 O O . TYR A 1 97 ? -12.849 14.636 -5.634 1.00 96.69 97 TYR A O 1
ATOM 688 N N . SER A 1 98 ? -14.947 15.104 -5.005 1.00 95.75 98 SER A N 1
ATOM 689 C CA . SER A 1 98 ? -14.608 15.664 -3.690 1.00 95.75 98 SER A CA 1
ATOM 690 C C . SER A 1 98 ? -14.878 14.713 -2.520 1.00 95.75 98 SER A C 1
ATOM 692 O O . SER A 1 98 ? -14.766 15.116 -1.360 1.00 95.75 98 SER A O 1
ATOM 694 N N . GLY A 1 99 ? -15.205 13.452 -2.808 1.00 93.06 99 GLY A N 1
ATOM 695 C CA . GLY A 1 99 ? -15.503 12.431 -1.813 1.00 93.06 99 GLY A CA 1
ATOM 696 C C . GLY A 1 99 ? -16.979 12.009 -1.784 1.00 93.06 99 GLY A C 1
ATOM 697 O O . GLY A 1 99 ? -17.781 12.466 -2.600 1.00 93.06 99 GLY A O 1
ATOM 698 N N . PRO A 1 100 ? -17.353 11.129 -0.839 1.00 95.44 100 PRO A N 1
ATOM 699 C CA . PRO A 1 100 ? -16.616 10.790 0.382 1.00 95.44 100 PRO A CA 1
ATOM 700 C C . PRO A 1 100 ? -15.326 9.994 0.136 1.00 95.44 100 PRO A C 1
ATOM 702 O O . PRO A 1 100 ? -15.243 9.207 -0.802 1.00 95.44 100 PRO A O 1
ATOM 705 N N . PHE A 1 101 ? -14.335 10.188 1.010 1.00 96.75 101 PHE A N 1
ATOM 706 C CA . PHE A 1 101 ? -13.124 9.366 1.079 1.00 96.75 101 PHE A CA 1
ATOM 707 C C . PHE A 1 101 ? -13.041 8.671 2.435 1.00 96.75 101 PHE A C 1
ATOM 709 O O . PHE A 1 101 ? -13.439 9.236 3.457 1.00 96.75 101 PHE A O 1
ATOM 716 N N . ASN A 1 102 ? -12.486 7.461 2.446 1.00 97.50 102 ASN A N 1
ATOM 717 C CA . ASN A 1 102 ? -12.427 6.622 3.636 1.00 97.50 102 ASN A CA 1
ATOM 718 C C . ASN A 1 102 ? -11.002 6.487 4.182 1.00 97.50 102 ASN A C 1
ATOM 720 O O . ASN A 1 102 ? -10.004 6.885 3.573 1.00 97.50 102 ASN A O 1
ATOM 724 N N . SER A 1 103 ? -10.908 5.909 5.379 1.00 97.88 103 SER A N 1
ATOM 725 C CA . SER A 1 103 ? -9.643 5.482 5.965 1.00 97.88 103 SER A CA 1
ATOM 726 C C . SER A 1 103 ? -9.751 4.062 6.489 1.00 97.88 103 SER A C 1
ATOM 728 O O . SER A 1 103 ? -10.704 3.732 7.191 1.00 97.88 103 SER A O 1
ATOM 730 N N . ILE A 1 104 ? -8.727 3.256 6.238 1.00 97.31 104 ILE A N 1
ATOM 731 C CA . ILE A 1 104 ? -8.630 1.891 6.761 1.00 97.31 104 ILE A CA 1
ATOM 732 C C . ILE A 1 104 ? -7.262 1.661 7.394 1.00 97.31 104 ILE A C 1
ATOM 734 O O . ILE A 1 104 ? -6.329 2.427 7.166 1.00 97.31 104 ILE A O 1
ATOM 738 N N . VAL A 1 105 ? -7.135 0.610 8.204 1.00 96.88 105 VAL A N 1
ATOM 739 C CA . VAL A 1 105 ? -5.830 0.115 8.659 1.00 96.88 105 VAL A CA 1
ATOM 740 C C . VAL A 1 105 ? -5.571 -1.213 7.973 1.00 96.88 105 VAL A C 1
ATOM 742 O O . VAL A 1 105 ? -6.337 -2.153 8.176 1.00 96.88 105 VAL A O 1
ATOM 745 N N . VAL A 1 106 ? -4.498 -1.282 7.190 1.00 97.25 106 VAL A N 1
ATOM 746 C CA . VAL A 1 106 ? -4.066 -2.501 6.496 1.00 97.25 106 VAL A CA 1
ATOM 747 C C . VAL A 1 106 ? -2.821 -3.081 7.144 1.00 97.25 106 VAL A C 1
ATOM 749 O O . VAL A 1 106 ? -2.015 -2.353 7.728 1.00 97.25 106 VAL A O 1
ATOM 752 N N . LYS A 1 107 ? -2.640 -4.392 6.998 1.00 97.44 107 LYS A N 1
ATOM 753 C CA . LYS A 1 107 ? -1.355 -5.064 7.191 1.00 97.44 107 LYS A CA 1
ATOM 754 C C . LYS A 1 107 ? -0.685 -5.280 5.841 1.00 97.44 107 LYS A C 1
ATOM 756 O O . LYS A 1 107 ? -1.304 -5.843 4.944 1.00 97.44 107 LYS A O 1
ATOM 761 N N . VAL A 1 108 ? 0.587 -4.920 5.715 1.00 98.31 108 VAL A N 1
ATOM 762 C CA . VAL A 1 108 ? 1.359 -5.289 4.524 1.00 98.31 108 VAL A CA 1
ATOM 763 C C . VAL A 1 108 ? 1.695 -6.773 4.591 1.00 98.31 108 VAL A C 1
ATOM 765 O O . VAL A 1 108 ? 2.368 -7.226 5.521 1.00 98.31 108 VAL A O 1
ATOM 768 N N . THR A 1 109 ? 1.215 -7.531 3.613 1.00 98.00 109 THR A N 1
ATOM 769 C CA . THR A 1 109 ? 1.518 -8.962 3.466 1.00 98.00 109 THR A CA 1
ATOM 770 C C . THR A 1 109 ? 2.162 -9.284 2.132 1.00 98.00 109 THR A C 1
ATOM 772 O O . THR A 1 109 ? 2.688 -10.384 1.987 1.00 98.00 109 THR A O 1
ATOM 775 N N . ASP A 1 110 ? 2.133 -8.359 1.175 1.00 98.56 110 ASP A N 1
ATOM 776 C CA . ASP A 1 110 ? 2.522 -8.643 -0.200 1.00 98.56 110 ASP A CA 1
ATOM 777 C C . ASP A 1 110 ? 3.396 -7.545 -0.824 1.00 98.56 110 ASP A C 1
ATOM 779 O O . ASP A 1 110 ? 3.582 -6.458 -0.264 1.00 98.56 110 ASP A O 1
ATOM 783 N N . LEU A 1 111 ? 3.946 -7.867 -1.988 1.00 98.62 111 LEU A N 1
ATOM 784 C CA . LEU A 1 111 ? 4.800 -7.034 -2.816 1.00 98.62 111 LEU A CA 1
ATOM 785 C C . LEU A 1 111 ? 4.035 -6.618 -4.073 1.00 98.62 111 LEU A C 1
ATOM 787 O O . LEU A 1 111 ? 3.587 -7.474 -4.826 1.00 98.62 111 LEU A O 1
ATOM 791 N N . CYS A 1 112 ? 3.988 -5.315 -4.350 1.00 98.69 112 CYS A N 1
ATOM 792 C CA . CYS A 1 112 ? 3.660 -4.814 -5.680 1.00 98.69 112 CYS A CA 1
ATOM 793 C C . CYS A 1 112 ? 4.973 -4.562 -6.445 1.00 98.69 112 CYS A C 1
ATOM 795 O O . CYS A 1 112 ? 5.689 -3.602 -6.121 1.00 98.69 112 CYS A O 1
ATOM 797 N N . PRO A 1 113 ? 5.365 -5.439 -7.391 1.00 98.25 113 PRO A N 1
ATOM 798 C CA . PRO A 1 113 ? 6.649 -5.330 -8.072 1.00 98.25 113 PRO A CA 1
ATOM 799 C C . PRO A 1 113 ? 6.668 -4.140 -9.029 1.00 98.25 113 PRO A C 1
ATOM 801 O O . PRO A 1 113 ? 5.657 -3.831 -9.653 1.00 98.25 113 PRO A O 1
ATOM 804 N N . ALA A 1 114 ? 7.834 -3.509 -9.188 1.00 97.69 114 ALA A N 1
ATOM 805 C CA . ALA A 1 114 ? 7.983 -2.391 -10.122 1.00 97.69 114 ALA A CA 1
ATOM 806 C C . ALA A 1 114 ? 7.758 -2.828 -11.578 1.00 97.69 114 ALA A C 1
ATOM 808 O O . ALA A 1 114 ? 7.088 -2.138 -12.342 1.00 97.69 114 ALA A O 1
ATOM 809 N N . SER A 1 115 ? 8.282 -4.003 -11.943 1.00 97.44 115 SER A N 1
ATOM 810 C CA . SER A 1 115 ? 8.069 -4.593 -13.265 1.00 97.44 115 SER A CA 1
ATOM 811 C C . SER A 1 115 ? 6.619 -5.050 -13.424 1.00 97.44 115 SER A C 1
ATOM 813 O O . SER A 1 115 ? 6.116 -5.814 -12.599 1.00 97.44 115 SER A O 1
ATOM 815 N N . GLY A 1 116 ? 5.971 -4.588 -14.492 1.00 97.31 116 GLY A N 1
ATOM 816 C CA . GLY A 1 116 ? 4.572 -4.870 -14.809 1.00 97.31 116 GLY A CA 1
ATOM 817 C C . GLY A 1 116 ? 3.560 -3.972 -14.096 1.00 97.31 116 GLY A C 1
ATOM 818 O O . GLY A 1 116 ? 2.376 -4.065 -14.404 1.00 97.31 116 GLY A O 1
ATOM 819 N N . ASN A 1 117 ? 3.997 -3.102 -13.176 1.00 97.94 117 ASN A N 1
ATOM 820 C CA . ASN A 1 117 ? 3.132 -2.141 -12.482 1.00 97.94 117 ASN A CA 1
ATOM 821 C C . ASN A 1 117 ? 3.747 -0.735 -12.492 1.00 97.94 117 ASN A C 1
ATOM 823 O O . ASN A 1 117 ? 3.654 0.003 -11.511 1.00 97.94 117 ASN A O 1
ATOM 827 N N . GLU A 1 118 ? 4.393 -0.348 -13.591 1.00 97.81 118 GLU A N 1
ATOM 828 C CA . GLU A 1 118 ? 5.203 0.870 -13.690 1.00 97.81 118 GLU A CA 1
ATOM 829 C C . GLU A 1 118 ? 4.401 2.142 -13.374 1.00 97.81 118 GLU A C 1
ATOM 831 O O . GLU A 1 118 ? 4.940 3.104 -12.830 1.00 97.81 118 GLU A O 1
ATOM 836 N N . VAL A 1 119 ? 3.098 2.139 -13.666 1.00 98.25 119 VAL A N 1
ATOM 837 C CA . VAL A 1 119 ? 2.189 3.262 -13.391 1.00 98.25 119 VAL A CA 1
ATOM 838 C C . VAL A 1 119 ? 2.094 3.571 -11.895 1.00 98.25 119 VAL A C 1
ATOM 840 O O . VAL A 1 119 ? 2.068 4.738 -11.506 1.00 98.25 119 VAL A O 1
ATOM 843 N N . TRP A 1 120 ? 2.069 2.535 -11.056 1.00 98.38 120 TRP A N 1
ATOM 844 C CA . TRP A 1 120 ? 1.723 2.642 -9.639 1.00 98.38 120 TRP A CA 1
ATOM 845 C C . TRP A 1 120 ? 2.889 2.299 -8.712 1.00 98.38 120 TRP A C 1
ATOM 847 O O . TRP A 1 120 ? 3.152 3.031 -7.759 1.00 98.38 120 TRP A O 1
ATOM 857 N N . CYS A 1 121 ? 3.618 1.227 -9.011 1.00 98.62 121 CYS A N 1
ATOM 858 C CA . CYS A 1 121 ? 4.680 0.664 -8.178 1.00 98.62 121 CYS A CA 1
ATOM 859 C C . CYS A 1 121 ? 6.078 0.815 -8.795 1.00 98.62 121 CYS A C 1
ATOM 861 O O . CYS A 1 121 ? 7.033 0.215 -8.302 1.00 98.62 121 CYS A O 1
ATOM 863 N N . GLY A 1 122 ? 6.201 1.605 -9.867 1.00 97.62 122 GLY A N 1
ATOM 864 C CA . GLY A 1 122 ? 7.440 1.830 -10.614 1.00 97.62 122 GLY A CA 1
ATOM 865 C C . GLY A 1 122 ? 8.514 2.654 -9.896 1.00 97.62 122 GLY A C 1
ATOM 866 O O . GLY A 1 122 ? 9.508 2.994 -10.530 1.00 97.62 122 GLY A O 1
ATOM 867 N N . GLN A 1 123 ? 8.348 2.977 -8.607 1.00 97.62 123 GLN A N 1
ATOM 868 C CA . GLN A 1 123 ? 9.342 3.752 -7.863 1.00 97.62 123 GLN A CA 1
ATOM 869 C C . GLN A 1 123 ? 10.677 2.998 -7.780 1.00 97.62 123 GLN A C 1
ATOM 871 O O . GLN A 1 123 ? 10.737 1.802 -7.482 1.00 97.62 123 GLN A O 1
ATOM 876 N N . THR A 1 124 ? 11.770 3.727 -7.973 1.00 95.62 124 THR A N 1
ATOM 877 C CA . THR A 1 124 ? 13.152 3.250 -7.876 1.00 95.62 124 THR A CA 1
ATOM 878 C C . THR A 1 124 ? 13.994 4.206 -7.032 1.00 95.62 124 THR A C 1
ATOM 880 O O . THR A 1 124 ? 13.561 5.289 -6.653 1.00 95.62 124 THR A O 1
ATOM 883 N N . THR A 1 125 ? 15.236 3.836 -6.727 1.00 92.56 125 THR A N 1
ATOM 884 C CA . THR A 1 125 ? 16.164 4.740 -6.029 1.00 92.56 125 THR A CA 1
ATOM 885 C C . THR A 1 125 ? 16.584 5.945 -6.873 1.00 92.56 125 THR A C 1
ATOM 887 O O . THR A 1 125 ? 16.949 6.972 -6.309 1.00 92.56 125 THR A O 1
ATOM 890 N N . SER A 1 126 ? 16.552 5.827 -8.204 1.00 92.44 126 SER A N 1
ATOM 891 C CA . SER A 1 126 ? 16.851 6.920 -9.138 1.00 92.44 126 SER A CA 1
ATOM 892 C C . SER A 1 126 ? 15.637 7.784 -9.471 1.00 92.44 126 SER A C 1
ATOM 894 O O . SER A 1 126 ? 15.807 8.944 -9.831 1.00 92.44 126 SER A O 1
ATOM 896 N N . ASP A 1 127 ? 14.439 7.217 -9.362 1.00 92.31 127 ASP A N 1
ATOM 897 C CA . ASP A 1 127 ? 13.167 7.862 -9.672 1.00 92.31 127 ASP A CA 1
ATOM 898 C C . ASP A 1 127 ? 12.153 7.476 -8.591 1.00 92.31 127 ASP A C 1
ATOM 900 O O . ASP A 1 127 ? 11.543 6.407 -8.634 1.00 92.31 127 ASP A O 1
ATOM 904 N N . GLY A 1 128 ? 12.102 8.290 -7.536 1.00 92.62 128 GLY A N 1
ATOM 905 C CA . GLY A 1 128 ? 11.472 7.943 -6.262 1.00 92.62 128 GLY A CA 1
ATOM 906 C C . GLY A 1 128 ? 9.948 8.008 -6.252 1.00 92.62 128 GLY A C 1
ATOM 907 O O . GLY A 1 128 ? 9.361 7.699 -5.222 1.00 92.62 128 GLY A O 1
ATOM 908 N N . GLU A 1 129 ? 9.313 8.407 -7.352 1.00 97.19 129 GLU A N 1
ATOM 909 C CA . GLU A 1 129 ? 7.868 8.600 -7.463 1.00 97.19 129 GLU A CA 1
ATOM 910 C C . GLU A 1 129 ? 7.295 7.777 -8.622 1.00 97.19 129 GLU A C 1
ATOM 912 O O . GLU A 1 129 ? 8.004 7.366 -9.535 1.00 97.19 129 GLU A O 1
ATOM 917 N N . ASN A 1 130 ? 5.998 7.477 -8.564 1.00 97.94 130 ASN A N 1
ATOM 918 C CA . ASN A 1 130 ? 5.292 6.858 -9.685 1.00 97.94 130 ASN A CA 1
ATOM 919 C C . ASN A 1 130 ? 4.712 7.915 -10.641 1.00 97.94 130 ASN A C 1
ATOM 921 O O . ASN A 1 130 ? 4.892 9.115 -10.444 1.00 97.94 130 ASN A O 1
ATOM 925 N N . GLN A 1 131 ? 3.942 7.487 -11.648 1.00 98.12 131 GLN A N 1
ATOM 926 C CA . GLN A 1 131 ? 3.371 8.396 -12.656 1.00 98.12 131 GLN A CA 1
ATOM 927 C C . GLN A 1 131 ? 2.378 9.428 -12.089 1.00 98.12 131 GLN A C 1
ATOM 929 O O . GLN A 1 131 ? 2.037 10.391 -12.772 1.00 98.12 131 GLN A O 1
ATOM 934 N N . TYR A 1 132 ? 1.938 9.251 -10.841 1.00 97.69 132 TYR A N 1
ATOM 935 C CA . TYR A 1 132 ? 1.068 10.175 -10.117 1.00 97.69 132 TYR A CA 1
ATOM 936 C C . TYR A 1 132 ? 1.812 10.993 -9.051 1.00 97.69 132 TYR A C 1
ATOM 938 O O . TYR A 1 132 ? 1.169 11.590 -8.186 1.00 97.69 132 TYR A O 1
ATOM 946 N N . GLY A 1 133 ? 3.149 11.017 -9.084 1.00 97.38 133 GLY A N 1
ATOM 947 C CA . GLY A 1 133 ? 3.971 11.773 -8.135 1.00 97.38 133 GLY A CA 1
ATOM 948 C C . GLY A 1 133 ? 3.921 11.214 -6.711 1.00 97.38 133 GLY A C 1
ATOM 949 O O . GLY A 1 133 ? 4.067 11.956 -5.743 1.00 97.38 133 GLY A O 1
ATOM 950 N N . MET A 1 134 ? 3.616 9.919 -6.548 1.00 98.25 134 MET A N 1
ATOM 951 C CA . MET A 1 134 ? 3.502 9.291 -5.230 1.00 98.25 134 MET A CA 1
ATOM 952 C C . MET A 1 134 ? 4.722 8.407 -4.931 1.00 98.25 134 MET A C 1
ATOM 954 O O . MET A 1 134 ? 4.989 7.469 -5.693 1.00 98.25 134 MET A O 1
ATOM 958 N N . PRO A 1 135 ? 5.423 8.625 -3.800 1.00 97.81 135 PRO A N 1
ATOM 959 C CA . PRO A 1 135 ? 6.636 7.880 -3.461 1.00 97.81 135 PRO A CA 1
ATOM 960 C C . PRO A 1 135 ? 6.364 6.465 -2.937 1.00 97.81 135 PRO A C 1
ATOM 962 O O . PRO A 1 135 ? 7.254 5.618 -2.896 1.00 97.81 135 PRO A O 1
ATOM 965 N N . VAL A 1 136 ? 5.124 6.195 -2.527 1.00 98.56 136 VAL A N 1
ATOM 966 C CA . VAL A 1 136 ? 4.674 4.894 -2.027 1.00 98.56 136 VAL A CA 1
ATOM 967 C C . VAL A 1 136 ? 3.365 4.526 -2.705 1.00 98.56 136 VAL A C 1
ATOM 969 O O . VAL A 1 136 ? 2.504 5.384 -2.929 1.00 98.56 136 VAL A O 1
ATOM 972 N N . HIS A 1 137 ? 3.172 3.242 -2.971 1.00 98.81 137 HIS A N 1
ATOM 973 C CA . HIS A 1 137 ? 1.894 2.701 -3.417 1.00 98.81 137 HIS A CA 1
ATOM 974 C C . HIS A 1 137 ? 1.430 1.579 -2.496 1.00 98.81 137 HIS A C 1
ATOM 976 O O . HIS A 1 137 ? 2.253 0.750 -2.105 1.00 98.81 137 HIS A O 1
ATOM 982 N N . PHE A 1 138 ? 0.135 1.546 -2.183 1.00 98.88 138 PHE A N 1
ATOM 983 C CA . PHE A 1 138 ? -0.513 0.393 -1.561 1.00 98.88 138 PHE A CA 1
ATOM 984 C C . PHE A 1 138 ? -1.574 -0.171 -2.501 1.00 98.88 138 PHE A C 1
ATOM 986 O O . PHE A 1 138 ? -2.523 0.521 -2.858 1.00 98.88 138 PHE A O 1
ATOM 993 N N . ASP A 1 139 ? -1.435 -1.443 -2.834 1.00 98.75 139 ASP A N 1
ATOM 994 C CA . ASP A 1 139 ? -2.433 -2.193 -3.581 1.00 98.75 139 ASP A CA 1
ATOM 995 C C . ASP A 1 139 ? -3.261 -3.010 -2.579 1.00 98.75 139 ASP A C 1
ATOM 997 O O . ASP A 1 139 ? -2.723 -3.847 -1.849 1.00 98.75 139 ASP A O 1
ATOM 1001 N N . ILE A 1 140 ? -4.538 -2.679 -2.412 1.00 98.81 140 ILE A N 1
ATOM 1002 C CA . ILE A 1 140 ? -5.373 -3.147 -1.301 1.00 98.81 140 ILE A CA 1
ATOM 1003 C C . ILE A 1 140 ? -6.105 -4.425 -1.716 1.00 98.81 140 ILE A C 1
ATOM 1005 O O . ILE A 1 140 ? -6.783 -4.459 -2.737 1.00 98.81 140 ILE A O 1
ATOM 1009 N N . CYS A 1 141 ? -6.013 -5.481 -0.904 1.00 98.50 141 CYS A N 1
ATOM 1010 C CA . CYS A 1 141 ? -6.607 -6.762 -1.273 1.00 98.50 141 CYS A CA 1
ATOM 1011 C C . CYS A 1 141 ? -8.141 -6.751 -1.160 1.00 98.50 141 CYS A C 1
ATOM 1013 O O . CYS A 1 141 ? -8.697 -6.553 -0.069 1.00 98.50 141 CYS A O 1
ATOM 1015 N N . GLU A 1 142 ? -8.811 -7.058 -2.269 1.00 98.12 142 GLU A N 1
ATOM 1016 C CA . GLU A 1 142 ? -10.263 -7.238 -2.376 1.00 98.12 142 GLU A CA 1
ATOM 1017 C C . GLU A 1 142 ? -10.748 -8.434 -1.549 1.00 98.12 142 GLU A C 1
ATOM 1019 O O . GLU A 1 142 ? -11.706 -8.308 -0.789 1.00 98.12 142 GLU A O 1
ATOM 1024 N N . ASP A 1 143 ? -10.031 -9.564 -1.592 1.00 97.25 143 ASP A N 1
ATOM 1025 C CA . ASP A 1 143 ? -10.434 -10.828 -0.949 1.00 97.25 143 ASP A CA 1
ATOM 1026 C C . ASP A 1 143 ? -10.651 -10.703 0.571 1.00 97.25 143 ASP A C 1
ATOM 1028 O O . ASP A 1 143 ? -11.346 -11.510 1.190 1.00 97.25 143 ASP A O 1
ATOM 1032 N N . THR A 1 144 ? -10.030 -9.698 1.196 1.00 94.12 144 THR A N 1
ATOM 1033 C CA . THR A 1 144 ? -10.131 -9.436 2.640 1.00 94.12 144 THR A CA 1
ATOM 1034 C C . THR A 1 144 ? -11.153 -8.355 3.003 1.00 94.12 144 THR A C 1
ATOM 1036 O O . THR A 1 144 ? -11.312 -8.049 4.187 1.00 94.12 144 THR A O 1
ATOM 1039 N N . GLY A 1 145 ? -11.840 -7.774 2.012 1.00 96.69 145 GLY A N 1
ATOM 1040 C CA . GLY A 1 145 ? -12.795 -6.670 2.162 1.00 96.69 145 GLY A CA 1
ATOM 1041 C C . GLY A 1 145 ? -12.148 -5.294 2.352 1.00 96.69 145 GLY A C 1
ATOM 1042 O O . GLY A 1 145 ? -12.838 -4.330 2.679 1.00 96.69 145 GLY A O 1
ATOM 1043 N N . GLY A 1 146 ? -10.822 -5.184 2.193 1.00 97.06 146 GLY A N 1
ATOM 1044 C CA . GLY A 1 146 ? -10.105 -3.920 2.375 1.00 97.06 146 GLY A CA 1
ATOM 1045 C C . GLY A 1 146 ? -10.450 -2.897 1.298 1.00 97.06 146 GLY A C 1
ATOM 1046 O O . GLY A 1 146 ? -10.668 -1.729 1.616 1.00 97.06 146 GLY A O 1
ATOM 1047 N N . ALA A 1 147 ? -10.532 -3.350 0.046 1.00 97.81 147 ALA A N 1
ATOM 1048 C CA . ALA A 1 147 ? -10.865 -2.508 -1.096 1.00 97.81 147 ALA A CA 1
ATOM 1049 C C . ALA A 1 147 ? -12.278 -1.917 -0.957 1.00 97.81 147 ALA A C 1
ATOM 1051 O O . ALA A 1 147 ? -12.420 -0.696 -0.938 1.00 97.81 147 ALA A O 1
ATOM 1052 N N . ASP A 1 148 ? -13.281 -2.763 -0.702 1.00 97.62 148 ASP A N 1
ATOM 1053 C CA . ASP A 1 148 ? -14.681 -2.360 -0.483 1.00 97.62 148 ASP A CA 1
ATOM 1054 C C . ASP A 1 148 ? -14.849 -1.336 0.650 1.00 97.62 148 ASP A C 1
ATOM 1056 O O . ASP A 1 148 ? -15.729 -0.477 0.614 1.00 97.62 148 ASP A O 1
ATOM 1060 N N . ALA A 1 149 ? -14.011 -1.420 1.687 1.00 97.50 149 ALA A N 1
ATOM 1061 C CA . ALA A 1 149 ? -14.048 -0.493 2.815 1.00 97.50 149 ALA A CA 1
ATOM 1062 C C . ALA A 1 149 ? -13.340 0.845 2.536 1.00 97.50 149 ALA A C 1
ATOM 1064 O O . ALA A 1 149 ? -13.545 1.813 3.274 1.00 97.50 149 ALA A O 1
ATOM 1065 N N . PHE A 1 150 ? -12.469 0.904 1.527 1.00 98.19 150 PHE A N 1
ATOM 1066 C CA . PHE A 1 150 ? -11.646 2.072 1.231 1.00 98.19 150 PHE A CA 1
ATOM 1067 C C . PHE A 1 150 ? -12.158 2.857 0.026 1.00 98.19 150 PHE A C 1
ATOM 1069 O O . PHE A 1 150 ? -12.353 4.072 0.129 1.00 98.19 150 PHE A O 1
ATOM 1076 N N . PHE A 1 151 ? -12.401 2.171 -1.087 1.00 98.38 151 PHE A N 1
ATOM 1077 C CA . PHE A 1 151 ? -12.765 2.775 -2.359 1.00 98.38 151 PHE A CA 1
ATOM 1078 C C . PHE A 1 151 ? -14.270 3.069 -2.423 1.00 98.38 151 PHE A C 1
ATOM 1080 O O . PHE A 1 151 ? -15.089 2.178 -2.198 1.00 98.38 151 PHE A O 1
ATOM 1087 N N . PRO A 1 152 ? -14.673 4.318 -2.714 1.00 97.25 152 PRO A N 1
ATOM 1088 C CA . PRO A 1 152 ? -16.048 4.614 -3.100 1.00 97.25 152 PRO A CA 1
ATOM 1089 C C . PRO A 1 152 ? -16.436 3.860 -4.382 1.00 97.25 152 PRO A C 1
ATOM 1091 O O . PRO A 1 152 ? -15.568 3.502 -5.179 1.00 97.25 152 PRO A O 1
ATOM 1094 N N . SER A 1 153 ? -17.742 3.659 -4.602 1.00 95.62 153 SER A N 1
ATOM 1095 C CA . SER A 1 153 ? -18.248 3.045 -5.842 1.00 95.62 153 SER A CA 1
ATOM 1096 C C . SER A 1 153 ? -17.657 3.743 -7.062 1.00 95.62 153 SER A C 1
ATOM 1098 O O . SER A 1 153 ? -17.678 4.968 -7.120 1.00 95.62 153 SER A O 1
ATOM 1100 N N . ASP A 1 154 ? -17.147 2.962 -8.014 1.00 94.75 154 ASP A N 1
ATOM 1101 C CA . ASP A 1 154 ? -16.570 3.430 -9.283 1.00 94.75 154 ASP A CA 1
ATOM 1102 C C . ASP A 1 154 ? -15.268 4.253 -9.164 1.00 94.75 154 ASP A C 1
ATOM 1104 O O . ASP A 1 154 ? -14.797 4.814 -10.151 1.00 94.75 154 ASP A O 1
ATOM 1108 N N . HIS A 1 155 ? -14.635 4.271 -7.985 1.00 97.44 155 HIS A N 1
ATOM 1109 C CA . HIS A 1 155 ? -13.378 4.979 -7.725 1.00 97.44 155 HIS A CA 1
ATOM 1110 C C . HIS A 1 155 ? -12.298 4.022 -7.203 1.00 97.44 155 HIS A C 1
ATOM 1112 O O . HIS A 1 155 ? -11.952 4.054 -6.026 1.00 97.44 155 HIS A O 1
ATOM 1118 N N . THR A 1 156 ? -11.748 3.167 -8.069 1.00 97.44 156 THR A N 1
ATOM 1119 C CA . THR A 1 156 ? -10.807 2.085 -7.695 1.00 97.44 156 THR A CA 1
ATOM 1120 C C . THR A 1 156 ? -9.331 2.494 -7.685 1.00 97.44 156 THR A C 1
ATOM 1122 O O . THR A 1 156 ? -8.447 1.656 -7.507 1.00 97.44 156 THR A O 1
ATOM 1125 N N . ALA A 1 157 ? -9.042 3.776 -7.904 1.00 98.31 157 ALA A N 1
ATOM 1126 C CA . ALA A 1 157 ? -7.704 4.333 -7.805 1.00 98.31 157 ALA A CA 1
ATOM 1127 C C . ALA A 1 157 ? -7.772 5.686 -7.108 1.00 98.31 157 ALA A C 1
ATOM 1129 O O . ALA A 1 157 ? -8.552 6.552 -7.495 1.00 98.31 157 ALA A O 1
ATOM 1130 N N . LEU A 1 158 ? -6.962 5.870 -6.071 1.00 98.75 158 LEU A N 1
ATOM 1131 C CA . LEU A 1 158 ? -6.956 7.087 -5.265 1.00 98.75 158 LEU A CA 1
ATOM 1132 C C . LEU A 1 158 ? -5.524 7.528 -4.965 1.00 98.75 158 LEU A C 1
ATOM 1134 O O . LEU A 1 158 ? -4.580 6.742 -5.017 1.00 98.75 158 LEU A O 1
ATOM 1138 N N . THR A 1 159 ? -5.363 8.785 -4.578 1.00 98.75 159 THR A N 1
ATOM 1139 C CA . THR A 1 159 ? -4.166 9.284 -3.895 1.00 98.75 159 THR A CA 1
ATOM 1140 C C . THR A 1 159 ? -4.533 9.831 -2.521 1.00 98.75 159 THR A C 1
ATOM 1142 O O . THR A 1 159 ? -5.699 10.110 -2.217 1.00 98.75 159 THR A O 1
ATOM 1145 N N . GLY A 1 160 ? -3.536 9.939 -1.649 1.00 98.50 160 GLY A N 1
ATOM 1146 C CA . GLY A 1 160 ? -3.699 10.483 -0.311 1.00 98.50 160 GLY A CA 1
ATOM 1147 C C . GLY A 1 160 ? -2.500 10.219 0.579 1.00 98.50 160 GLY A C 1
ATOM 1148 O O . GLY A 1 160 ? -1.365 10.471 0.181 1.00 98.50 160 GLY A O 1
ATOM 1149 N N . SER A 1 161 ? -2.743 9.766 1.809 1.00 98.62 161 SER A N 1
ATOM 1150 C CA . SER A 1 161 ? -1.702 9.659 2.836 1.00 98.62 161 SER A CA 1
ATOM 1151 C C . SER A 1 161 ? -1.709 8.324 3.563 1.00 98.62 161 SER A C 1
ATOM 1153 O O . SER A 1 161 ? -2.731 7.638 3.655 1.00 98.62 161 SER A O 1
ATOM 1155 N N . TYR A 1 162 ? -0.549 7.975 4.111 1.00 98.62 162 TYR A N 1
ATOM 1156 C CA . TYR A 1 162 ? -0.372 6.798 4.945 1.00 98.62 162 TYR A CA 1
ATOM 1157 C C . TYR A 1 162 ? 0.395 7.136 6.226 1.00 98.62 162 TYR A C 1
ATOM 1159 O O . TYR A 1 162 ? 1.236 8.037 6.258 1.00 98.62 162 TYR A O 1
ATOM 1167 N N . GLU A 1 163 ? 0.108 6.393 7.293 1.00 98.25 163 GLU A N 1
ATOM 1168 C CA . GLU A 1 163 ? 0.803 6.505 8.575 1.00 98.25 163 GLU A CA 1
ATOM 1169 C C . GLU A 1 163 ? 0.881 5.141 9.266 1.00 98.25 163 GLU A C 1
ATOM 1171 O O . GLU A 1 163 ? -0.132 4.476 9.487 1.00 98.25 163 GLU A O 1
ATOM 1176 N N . GLU A 1 164 ? 2.083 4.729 9.645 1.00 96.44 164 GLU A N 1
ATOM 1177 C CA . GLU A 1 164 ? 2.350 3.480 10.336 1.00 96.44 164 GLU A CA 1
ATOM 1178 C C . GLU A 1 164 ? 1.675 3.470 11.707 1.00 96.44 164 GLU A C 1
ATOM 1180 O O . GLU A 1 164 ? 1.747 4.410 12.504 1.00 96.44 164 GLU A O 1
ATOM 1185 N N . ARG A 1 165 ? 1.018 2.355 12.006 1.00 93.38 165 ARG A N 1
ATOM 1186 C CA . ARG A 1 165 ? 0.368 2.087 13.280 1.00 93.38 165 ARG A CA 1
ATOM 1187 C C . ARG A 1 165 ? 1.081 0.936 13.965 1.00 93.38 165 ARG A C 1
ATOM 1189 O O . ARG A 1 165 ? 1.433 -0.062 13.353 1.00 93.38 165 ARG A O 1
ATOM 1196 N N . ARG A 1 166 ? 1.225 1.043 15.286 1.00 81.81 166 ARG A N 1
ATOM 1197 C CA . ARG A 1 166 ? 1.836 -0.019 16.102 1.00 81.81 166 ARG A CA 1
ATOM 1198 C C . ARG A 1 166 ? 1.027 -1.314 16.127 1.00 81.81 166 ARG A C 1
ATOM 1200 O O . ARG A 1 166 ? 1.573 -2.346 16.496 1.00 81.81 166 ARG A O 1
ATOM 1207 N N . VAL A 1 167 ? -0.268 -1.260 15.810 1.00 78.94 167 VAL A N 1
ATOM 1208 C CA . VAL A 1 167 ? -1.139 -2.435 15.856 1.00 78.94 167 VAL A CA 1
ATOM 1209 C C . VAL A 1 167 ? -2.105 -2.435 14.676 1.00 78.94 167 VAL A C 1
ATOM 1211 O O . VAL A 1 167 ? -2.787 -1.441 14.435 1.00 78.94 167 VAL A O 1
ATOM 1214 N N . CYS A 1 168 ? -2.201 -3.578 13.996 1.00 76.31 168 CYS A N 1
ATOM 1215 C CA . CYS A 1 168 ? -3.147 -3.868 12.912 1.00 76.31 168 CYS A CA 1
ATOM 1216 C C . CYS A 1 168 ? -4.535 -4.210 13.476 1.00 76.31 168 CYS A C 1
ATOM 1218 O O . CYS A 1 168 ? -5.149 -5.192 13.063 1.00 76.31 168 CYS A O 1
ATOM 1220 N N . ILE A 1 169 ? -5.001 -3.482 14.492 1.00 65.69 169 ILE A N 1
ATOM 1221 C CA . ILE A 1 169 ? -6.377 -3.669 14.949 1.00 65.69 169 ILE A CA 1
ATOM 1222 C C . ILE A 1 169 ? -7.239 -2.883 13.973 1.00 65.69 169 ILE A C 1
ATOM 1224 O O . ILE A 1 169 ? -7.027 -1.681 13.792 1.00 65.69 169 ILE A O 1
ATOM 1228 N N . LEU A 1 170 ? -8.174 -3.575 13.325 1.00 59.06 170 LEU A N 1
ATOM 1229 C CA . LEU A 1 170 ? -9.160 -2.949 12.456 1.00 59.06 170 LEU A CA 1
ATOM 1230 C C . LEU A 1 170 ? -9.825 -1.826 13.255 1.00 59.06 170 LEU A C 1
ATOM 1232 O O . LEU A 1 170 ? -10.284 -2.050 14.375 1.00 59.06 170 LEU A O 1
ATOM 1236 N N . LEU A 1 171 ? -9.876 -0.610 12.711 1.00 50.34 171 LEU A N 1
ATOM 1237 C CA . LEU A 1 171 ? -10.576 0.494 13.377 1.00 50.34 171 LEU A CA 1
ATOM 1238 C C . LEU A 1 171 ? -12.039 0.130 13.681 1.00 50.34 171 LEU A C 1
ATOM 1240 O O . LEU A 1 171 ? -12.543 0.550 14.713 1.00 50.34 171 LEU A O 1
ATOM 1244 N N . ALA A 1 172 ? -12.659 -0.762 12.897 1.00 45.25 172 ALA A N 1
ATOM 1245 C CA . ALA A 1 172 ? -13.976 -1.335 13.188 1.00 45.25 172 ALA A CA 1
ATOM 1246 C C . ALA A 1 172 ? -14.064 -2.035 14.563 1.00 45.25 172 ALA A C 1
ATOM 1248 O O . ALA A 1 172 ? -15.099 -1.995 15.223 1.00 45.25 172 ALA A O 1
ATOM 1249 N N . GLU A 1 173 ? -12.975 -2.641 15.034 1.00 43.94 173 GLU A N 1
ATOM 1250 C CA . GLU A 1 173 ? -12.909 -3.310 16.337 1.00 43.94 173 GLU A CA 1
ATOM 1251 C C . GLU A 1 173 ? -12.693 -2.299 17.481 1.00 43.94 173 GLU A C 1
ATOM 1253 O O . GLU A 1 173 ? -13.149 -2.509 18.605 1.00 43.94 173 GLU A O 1
ATOM 1258 N N . TRP A 1 174 ? -12.057 -1.156 17.192 1.00 42.81 174 TRP A N 1
ATOM 1259 C CA . TRP A 1 174 ? -11.848 -0.071 18.156 1.00 42.81 174 TRP A CA 1
ATOM 1260 C C . TRP A 1 174 ? -13.006 0.914 18.254 1.00 42.81 174 TRP A C 1
ATOM 1262 O O . TRP A 1 174 ? -13.284 1.351 19.365 1.00 42.81 174 TRP A O 1
ATOM 1272 N N . ASP A 1 175 ? -13.676 1.273 17.161 1.00 44.88 175 ASP A N 1
ATOM 1273 C CA . ASP A 1 175 ? -14.845 2.164 17.203 1.00 44.88 175 ASP A CA 1
ATOM 1274 C C . ASP A 1 175 ? -16.005 1.478 17.940 1.00 44.88 175 ASP A C 1
ATOM 1276 O O . ASP A 1 175 ? -16.661 2.095 18.779 1.00 44.88 175 ASP A O 1
ATOM 1280 N N . TRP A 1 176 ? -16.124 0.149 17.820 1.00 38.56 176 TRP A N 1
ATOM 1281 C CA . TRP A 1 176 ? -16.992 -0.657 18.686 1.00 38.56 176 TRP A CA 1
ATOM 1282 C C . TRP A 1 176 ? -16.631 -0.574 20.182 1.00 38.56 176 TRP A C 1
ATOM 1284 O O . TRP A 1 176 ? -17.517 -0.607 21.040 1.00 38.56 176 TRP A O 1
ATOM 1294 N N . LEU A 1 177 ? -15.340 -0.472 20.523 1.00 39.78 177 LEU A N 1
ATOM 1295 C CA . LEU A 1 177 ? -14.870 -0.325 21.909 1.00 39.78 177 LEU A CA 1
ATOM 1296 C C . LEU A 1 177 ? -14.957 1.121 22.424 1.00 39.78 177 LEU A C 1
ATOM 1298 O O . LEU A 1 177 ? -15.029 1.322 23.636 1.00 39.78 177 LEU A O 1
ATOM 1302 N N . ARG A 1 178 ? -14.929 2.117 21.532 1.00 46.84 178 ARG A N 1
ATOM 1303 C CA . ARG A 1 178 ? -14.871 3.548 21.867 1.00 46.84 178 ARG A CA 1
ATOM 1304 C C . ARG A 1 178 ? -16.257 4.170 22.047 1.00 46.84 178 ARG A C 1
ATOM 1306 O O . ARG A 1 178 ? -16.405 5.022 22.918 1.00 46.84 178 ARG A O 1
ATOM 1313 N N . ASP A 1 179 ? -17.261 3.680 21.318 1.00 41.31 179 ASP A N 1
ATOM 1314 C CA . ASP A 1 179 ? -18.626 4.230 21.329 1.00 41.31 179 ASP A CA 1
ATOM 1315 C C . ASP A 1 179 ? -19.566 3.588 22.362 1.00 41.31 179 ASP A C 1
ATOM 1317 O O . ASP A 1 179 ? -20.752 3.923 22.436 1.00 41.31 179 ASP A O 1
ATOM 1321 N N . ARG A 1 180 ? -19.064 2.693 23.227 1.00 41.06 180 ARG A N 1
ATOM 1322 C CA . ARG A 1 180 ? -19.835 2.239 24.393 1.00 41.06 180 ARG A CA 1
ATOM 1323 C C . ARG A 1 180 ? -19.512 3.071 25.633 1.00 41.06 180 ARG A C 1
ATOM 1325 O O . ARG A 1 180 ? -18.337 3.281 25.937 1.00 41.06 180 ARG A O 1
ATOM 1332 N N . PRO A 1 181 ? -20.523 3.454 26.436 1.00 37.66 181 PRO A N 1
ATOM 1333 C CA . PRO A 1 181 ? -20.273 3.976 27.772 1.00 37.66 181 PRO A CA 1
ATOM 1334 C C . PRO A 1 181 ? -19.470 2.935 28.551 1.00 37.66 181 PRO A C 1
ATOM 1336 O O . PRO A 1 181 ? -19.874 1.771 28.588 1.00 37.66 181 PRO A O 1
ATOM 1339 N N . VAL A 1 182 ? -18.336 3.374 29.115 1.00 42.94 182 VAL A N 1
ATOM 1340 C CA . VAL A 1 182 ? -17.372 2.628 29.944 1.00 42.94 182 VAL A CA 1
ATOM 1341 C C . VAL A 1 182 ? -17.982 1.335 30.486 1.00 42.94 182 VAL A C 1
ATOM 1343 O O . VAL A 1 182 ? -18.625 1.317 31.538 1.00 42.94 182 VAL A O 1
ATOM 1346 N N . MET A 1 183 ? -17.823 0.235 29.747 1.00 40.19 183 MET A N 1
ATOM 1347 C CA . MET A 1 183 ? -18.243 -1.062 30.250 1.00 40.19 183 MET A CA 1
ATOM 1348 C C . MET A 1 183 ? -17.261 -1.439 31.347 1.00 40.19 183 MET A C 1
ATOM 1350 O O . MET A 1 183 ? -16.074 -1.632 31.096 1.00 40.19 183 MET A O 1
ATOM 1354 N N . SER A 1 184 ? -17.748 -1.515 32.584 1.00 44.66 184 SER A N 1
ATOM 1355 C CA . SER A 1 184 ? -16.947 -2.023 33.688 1.00 44.66 184 SER A CA 1
ATOM 1356 C C . SER A 1 184 ? -16.425 -3.415 33.319 1.00 44.66 184 SER A C 1
ATOM 1358 O O . SER A 1 184 ? -17.187 -4.249 32.824 1.00 44.66 184 SER A O 1
ATOM 1360 N N . ALA A 1 185 ? -15.147 -3.698 33.597 1.00 48.31 185 ALA A N 1
ATOM 1361 C CA . ALA A 1 185 ? -14.514 -5.003 33.354 1.00 48.31 185 ALA A CA 1
ATOM 1362 C C . ALA A 1 185 ? -15.315 -6.218 33.881 1.00 48.31 185 ALA A C 1
ATOM 1364 O O . ALA A 1 185 ? -15.097 -7.341 33.446 1.00 48.31 185 ALA A O 1
ATOM 1365 N N . SER A 1 186 ? -16.283 -6.007 34.780 1.00 43.53 186 SER A N 1
ATOM 1366 C CA . SER A 1 186 ? -17.254 -7.007 35.241 1.00 43.53 186 SER A CA 1
ATOM 1367 C C . SER A 1 186 ? -18.294 -7.457 34.202 1.00 43.53 186 SER A C 1
ATOM 1369 O O . SER A 1 186 ? -19.066 -8.362 34.508 1.00 43.53 186 SER A O 1
ATOM 1371 N N . ARG A 1 187 ? -18.359 -6.853 33.007 1.00 46.22 187 ARG A N 1
ATOM 1372 C CA . ARG A 1 187 ? -19.378 -7.173 31.989 1.00 46.22 187 ARG A CA 1
ATOM 1373 C C . ARG A 1 187 ? -18.829 -7.744 30.674 1.00 46.22 187 ARG A C 1
ATOM 1375 O O . ARG A 1 187 ? -19.628 -8.178 29.852 1.00 46.22 187 ARG A O 1
ATOM 1382 N N . LEU A 1 188 ? -17.505 -7.813 30.510 1.00 43.28 188 LEU A N 1
ATOM 1383 C CA . LEU A 1 188 ? -16.847 -8.538 29.417 1.00 43.28 188 LEU A CA 1
ATOM 1384 C C . LEU A 1 188 ? -16.958 -10.044 29.688 1.00 43.28 188 LEU A C 1
ATOM 1386 O O . LEU A 1 188 ? -16.224 -10.594 30.509 1.00 43.28 188 LEU A O 1
ATOM 1390 N N . ARG A 1 189 ? -17.901 -10.730 29.034 1.00 54.25 189 ARG A N 1
ATOM 1391 C CA . ARG A 1 189 ? -17.972 -12.194 29.113 1.00 54.25 189 ARG A CA 1
ATOM 1392 C C . ARG A 1 189 ? -16.986 -12.773 28.104 1.00 54.25 189 ARG A C 1
ATOM 1394 O O . ARG A 1 189 ? -16.797 -12.234 27.024 1.00 54.25 189 ARG A O 1
ATOM 1401 N N . ARG A 1 190 ? -16.418 -13.948 28.398 1.00 49.44 190 ARG A N 1
ATOM 1402 C CA . ARG A 1 190 ? -15.524 -14.708 27.487 1.00 49.44 190 ARG A CA 1
ATOM 1403 C C . ARG A 1 190 ? -16.130 -14.978 26.094 1.00 49.44 190 ARG A C 1
ATOM 1405 O O . ARG A 1 190 ? -15.415 -15.393 25.190 1.00 49.44 190 ARG A O 1
ATOM 1412 N N . ARG A 1 191 ? -17.447 -14.801 25.953 1.00 47.00 191 ARG A N 1
ATOM 1413 C CA . ARG A 1 191 ? -18.221 -14.934 24.712 1.00 47.00 191 ARG A CA 1
ATOM 1414 C C . ARG A 1 191 ? -18.167 -13.683 23.826 1.00 47.00 191 ARG A C 1
ATOM 1416 O O . ARG A 1 191 ? -18.445 -13.794 22.644 1.00 47.00 191 ARG A O 1
ATOM 1423 N N . ASP A 1 192 ? -17.784 -12.544 24.396 1.00 52.28 192 ASP A N 1
ATOM 1424 C CA . ASP A 1 192 ? -17.750 -11.238 23.731 1.00 52.28 192 ASP A CA 1
ATOM 1425 C C . ASP A 1 192 ? -16.348 -10.912 23.170 1.00 52.28 192 ASP A C 1
ATOM 1427 O O . ASP A 1 192 ? -16.157 -9.872 22.551 1.00 52.28 192 ASP A O 1
ATOM 1431 N N . ILE A 1 193 ? -15.358 -11.790 23.394 1.00 58.53 193 ILE A N 1
ATOM 1432 C CA . ILE A 1 193 ? -13.993 -11.670 22.861 1.00 58.53 193 ILE A CA 1
ATOM 1433 C C . ILE A 1 193 ? -13.915 -12.477 21.555 1.00 58.53 193 ILE A C 1
ATOM 1435 O O . ILE A 1 193 ? -14.181 -13.685 21.595 1.00 58.53 193 ILE A O 1
ATOM 1439 N N . PRO A 1 194 ? -13.522 -11.861 20.425 1.00 56.09 194 PRO A N 1
ATOM 1440 C CA . PRO A 1 194 ? -13.333 -12.549 19.152 1.00 56.09 194 PRO A CA 1
ATOM 1441 C C . PRO A 1 194 ? -12.465 -13.802 19.288 1.00 56.09 194 PRO A C 1
ATOM 1443 O O . PRO A 1 194 ? -11.438 -13.812 19.974 1.00 56.09 194 PRO A O 1
ATOM 1446 N N . TRP A 1 195 ? -12.877 -14.881 18.620 1.00 45.44 195 TRP A N 1
ATOM 1447 C CA . TRP A 1 195 ? -12.223 -16.193 18.703 1.00 45.44 195 TRP A CA 1
ATOM 1448 C C . TRP A 1 195 ? -10.728 -16.135 18.336 1.00 45.44 195 TRP A C 1
ATOM 1450 O O . TRP A 1 195 ? -9.906 -16.805 18.959 1.00 45.44 195 TRP A O 1
ATOM 1460 N N . THR A 1 196 ? -10.367 -15.256 17.400 1.00 46.59 196 THR A N 1
ATOM 1461 C CA . THR A 1 196 ? -8.993 -14.991 16.946 1.00 46.59 196 THR A CA 1
ATOM 1462 C C . THR A 1 196 ? -8.091 -14.374 18.017 1.00 46.59 196 THR A C 1
ATOM 1464 O O . THR A 1 196 ? -6.882 -14.578 17.976 1.00 46.59 196 THR A O 1
ATOM 1467 N N . ILE A 1 197 ? -8.653 -13.644 18.985 1.00 54.25 197 ILE A N 1
ATOM 1468 C CA . ILE A 1 197 ? -7.918 -13.088 20.133 1.00 54.25 197 ILE A CA 1
ATOM 1469 C C . ILE A 1 197 ? -7.858 -14.112 21.268 1.00 54.25 197 ILE A C 1
ATOM 1471 O O . ILE A 1 197 ? -6.867 -14.198 21.986 1.00 54.25 197 ILE A O 1
ATOM 1475 N N . LYS A 1 198 ? -8.909 -14.923 21.422 1.00 57.09 198 LYS A N 1
ATOM 1476 C CA . LYS A 1 198 ? -9.011 -15.934 22.480 1.00 57.09 198 LYS A CA 1
ATOM 1477 C C . LYS A 1 198 ? -7.974 -17.056 22.351 1.00 57.09 198 LYS A C 1
ATOM 1479 O O . LYS A 1 198 ? -7.563 -17.599 23.373 1.00 57.09 198 LYS A O 1
ATOM 1484 N N . ASN A 1 199 ? -7.577 -17.398 21.126 1.00 50.34 199 ASN A N 1
ATOM 1485 C CA . ASN A 1 199 ? -6.681 -18.526 20.847 1.00 50.34 199 ASN A CA 1
ATOM 1486 C C . ASN A 1 199 ? -5.250 -18.112 20.477 1.00 50.34 199 ASN A C 1
ATOM 1488 O O . ASN A 1 199 ? -4.429 -18.971 20.175 1.00 50.34 199 ASN A O 1
ATOM 1492 N N . ASP A 1 200 ? -4.947 -16.815 20.508 1.00 60.09 200 ASP A N 1
ATOM 1493 C CA . ASP A 1 200 ? -3.612 -16.279 20.256 1.00 60.09 200 ASP A CA 1
ATOM 1494 C C . ASP A 1 200 ? -3.065 -15.690 21.572 1.00 60.09 200 ASP A C 1
ATOM 1496 O O . ASP A 1 200 ? -3.516 -14.623 22.004 1.00 60.09 200 ASP A O 1
ATOM 1500 N N . PRO A 1 201 ? -2.117 -16.372 22.244 1.00 56.56 201 PRO A N 1
ATOM 1501 C CA . PRO A 1 201 ? -1.600 -15.951 23.545 1.00 56.56 201 PRO A CA 1
ATOM 1502 C C . PRO A 1 201 ? -0.980 -14.552 23.529 1.00 56.56 201 PRO A C 1
ATOM 1504 O O . PRO A 1 201 ? -1.068 -13.835 24.527 1.00 56.56 201 PRO A O 1
ATOM 1507 N N . GLN A 1 202 ? -0.385 -14.139 22.404 1.00 55.28 202 GLN A N 1
ATOM 1508 C CA . GLN A 1 202 ? 0.222 -12.816 22.281 1.00 55.28 202 GLN A CA 1
ATOM 1509 C C . GLN A 1 202 ? -0.849 -11.737 22.148 1.00 55.28 202 GLN A C 1
ATOM 1511 O O . GLN A 1 202 ? -0.796 -10.732 22.861 1.00 55.28 202 GLN A O 1
ATOM 1516 N N . LYS A 1 203 ? -1.877 -11.965 21.322 1.00 57.91 203 LYS A N 1
ATOM 1517 C CA . LYS A 1 203 ? -3.015 -11.036 21.217 1.00 57.91 203 LYS A CA 1
ATOM 1518 C C . LYS A 1 203 ? -3.803 -10.953 22.516 1.00 57.91 203 LYS A C 1
ATOM 1520 O O . LYS A 1 203 ? -4.222 -9.862 22.898 1.00 57.91 203 LYS A O 1
ATOM 1525 N N . PHE A 1 204 ? -3.966 -12.067 23.227 1.00 66.50 204 PHE A N 1
ATOM 1526 C CA . PHE A 1 204 ? -4.641 -12.084 24.521 1.00 66.50 204 PHE A CA 1
ATOM 1527 C C . PHE A 1 204 ? -3.843 -11.324 25.590 1.00 66.50 204 PHE A C 1
ATOM 1529 O O . PHE A 1 204 ? -4.404 -10.488 26.298 1.00 66.50 204 PHE A O 1
ATOM 1536 N N . ALA A 1 205 ? -2.524 -11.532 25.662 1.00 62.50 205 ALA A N 1
ATOM 1537 C CA . ALA A 1 205 ? -1.646 -10.778 26.557 1.00 62.50 205 ALA A CA 1
ATOM 1538 C C . ALA A 1 205 ? -1.645 -9.274 26.232 1.00 62.50 205 ALA A C 1
ATOM 1540 O O . ALA A 1 205 ? -1.662 -8.434 27.135 1.00 62.50 205 ALA A O 1
ATOM 1541 N N . GLN A 1 206 ? -1.688 -8.920 24.947 1.00 66.81 206 GLN A N 1
ATOM 1542 C CA . GLN A 1 206 ? -1.743 -7.532 24.507 1.00 66.81 206 GLN A CA 1
ATOM 1543 C C . GLN A 1 206 ? -3.100 -6.881 24.800 1.00 66.81 206 GLN A C 1
ATOM 1545 O O . GLN A 1 206 ? -3.128 -5.743 25.268 1.00 66.81 206 GLN A O 1
ATOM 1550 N N . LEU A 1 207 ? -4.209 -7.611 24.636 1.00 68.56 207 LEU A N 1
ATOM 1551 C CA . LEU A 1 207 ? -5.538 -7.175 25.069 1.00 68.56 207 LEU A CA 1
ATOM 1552 C C . LEU A 1 207 ? -5.557 -6.911 26.581 1.00 68.56 207 LEU A C 1
ATOM 1554 O O . LEU A 1 207 ? -6.004 -5.849 27.005 1.00 68.56 207 LEU A O 1
ATOM 1558 N N . ILE A 1 208 ? -5.018 -7.828 27.392 1.00 70.75 208 ILE A N 1
ATOM 1559 C CA . ILE A 1 208 ? -4.915 -7.652 28.850 1.00 70.75 208 ILE A CA 1
ATOM 1560 C C . ILE A 1 208 ? -4.097 -6.407 29.191 1.00 70.75 208 ILE A C 1
ATOM 1562 O O . ILE A 1 208 ? -4.515 -5.613 30.033 1.00 70.75 208 ILE A O 1
ATOM 1566 N N . ARG A 1 209 ? -2.954 -6.204 28.529 1.00 67.62 209 ARG A N 1
ATOM 1567 C CA . ARG A 1 209 ? -2.094 -5.040 28.761 1.00 67.62 209 ARG A CA 1
ATOM 1568 C C . ARG A 1 209 ? -2.809 -3.731 28.425 1.00 67.62 209 ARG A C 1
ATOM 1570 O O . ARG A 1 209 ? -2.765 -2.798 29.217 1.00 67.62 209 ARG A O 1
ATOM 1577 N N . VAL A 1 210 ? -3.500 -3.669 27.291 1.00 60.75 210 VAL A N 1
ATOM 1578 C CA . VAL A 1 210 ? -4.244 -2.483 26.846 1.00 60.75 210 VAL A CA 1
ATOM 1579 C C . VAL A 1 210 ? -5.432 -2.195 27.767 1.00 60.75 210 VAL A C 1
ATOM 1581 O O . VAL A 1 210 ? -5.601 -1.064 28.219 1.00 60.75 210 VAL A O 1
ATOM 1584 N N . VAL A 1 211 ? -6.214 -3.219 28.120 1.00 66.44 211 VAL A N 1
ATOM 1585 C CA . VAL A 1 211 ? -7.304 -3.100 29.101 1.00 66.44 211 VAL A CA 1
ATOM 1586 C C . VAL A 1 211 ? -6.754 -2.639 30.453 1.00 66.44 211 VAL A C 1
ATOM 1588 O O . VAL A 1 211 ? -7.363 -1.777 31.089 1.00 66.44 211 VAL A O 1
ATOM 1591 N N . GLY A 1 212 ? -5.588 -3.147 30.860 1.00 62.22 212 GLY A N 1
ATOM 1592 C CA . GLY A 1 212 ? -4.871 -2.748 32.069 1.00 62.22 212 GLY A CA 1
ATOM 1593 C C . GLY A 1 212 ? -4.367 -1.304 32.038 1.00 62.22 212 GLY A C 1
ATOM 1594 O O . GLY A 1 212 ? -4.501 -0.600 33.032 1.00 62.22 212 GLY A O 1
ATOM 1595 N N . GLU A 1 213 ? -3.857 -0.816 30.907 1.00 60.09 213 GLU A N 1
ATOM 1596 C CA . GLU A 1 213 ? -3.432 0.581 30.742 1.00 60.09 213 GLU A CA 1
ATOM 1597 C C . GLU A 1 213 ? -4.626 1.552 30.755 1.00 60.09 213 GLU A C 1
ATOM 1599 O O . GLU A 1 213 ? -4.530 2.640 31.330 1.00 60.09 213 GLU A O 1
ATOM 1604 N N . VAL A 1 214 ? -5.761 1.163 30.164 1.00 53.00 214 VAL A N 1
ATOM 1605 C CA . VAL A 1 214 ? -7.002 1.956 30.178 1.00 53.00 214 VAL A CA 1
ATOM 1606 C C . VAL A 1 214 ? -7.590 1.995 31.590 1.00 53.00 214 VAL A C 1
ATOM 1608 O O . VAL A 1 214 ? -7.819 3.077 32.131 1.00 53.00 214 VAL A O 1
ATOM 1611 N N . HIS A 1 215 ? -7.745 0.837 32.239 1.00 54.34 215 HIS A N 1
ATOM 1612 C CA . HIS A 1 215 ? -8.270 0.763 33.605 1.00 54.34 215 HIS A CA 1
ATOM 1613 C C . HIS A 1 215 ? -7.309 1.375 34.626 1.00 54.34 215 HIS A C 1
ATOM 1615 O O . HIS A 1 215 ? -7.762 2.019 35.566 1.00 54.34 215 HIS A O 1
ATOM 1621 N N . GLY A 1 216 ? -5.995 1.246 34.435 1.00 49.69 216 GLY A N 1
ATOM 1622 C CA . GLY A 1 216 ? -4.983 1.870 35.284 1.00 49.69 216 GLY A CA 1
ATOM 1623 C C . GLY A 1 216 ? -5.098 3.393 35.282 1.00 49.69 216 GLY A C 1
ATOM 1624 O O . GLY A 1 216 ? -5.091 4.011 36.345 1.00 49.69 216 GLY A O 1
ATOM 1625 N N . ARG A 1 217 ? -5.315 4.011 34.114 1.00 53.00 217 ARG A N 1
ATOM 1626 C CA . ARG A 1 217 ? -5.562 5.460 34.022 1.00 53.00 217 ARG A CA 1
ATOM 1627 C C . ARG A 1 217 ? -6.879 5.862 34.688 1.00 53.00 217 ARG A C 1
ATOM 1629 O O . ARG A 1 217 ? -6.899 6.851 35.419 1.00 53.00 217 ARG A O 1
ATOM 1636 N N . THR A 1 218 ? -7.948 5.084 34.514 1.00 53.06 218 THR A N 1
ATOM 1637 C CA . THR A 1 218 ? -9.251 5.356 35.148 1.00 53.06 218 THR A CA 1
ATOM 1638 C C . THR A 1 218 ? -9.208 5.193 36.669 1.00 53.06 218 THR A C 1
ATOM 1640 O O . THR A 1 218 ? -9.792 6.012 37.380 1.00 53.06 218 THR A O 1
ATOM 1643 N N . ILE A 1 219 ? -8.485 4.193 37.183 1.00 48.81 219 ILE A N 1
ATOM 1644 C CA . ILE A 1 219 ? -8.270 3.969 38.620 1.00 48.81 219 ILE A CA 1
ATOM 1645 C C . ILE A 1 219 ? -7.443 5.111 39.210 1.00 48.81 219 ILE A C 1
ATOM 1647 O O . ILE A 1 219 ? -7.826 5.660 40.237 1.00 48.81 219 ILE A O 1
ATOM 1651 N N . VAL A 1 220 ? -6.365 5.543 38.547 1.00 53.19 220 VAL A N 1
ATOM 1652 C CA . VAL A 1 220 ? -5.567 6.698 38.997 1.00 53.19 220 VAL A CA 1
ATOM 1653 C C . VAL A 1 220 ? -6.405 7.983 39.012 1.00 53.19 220 VAL A C 1
ATOM 1655 O O . VAL A 1 220 ? -6.297 8.770 39.952 1.00 53.19 220 VAL A O 1
ATOM 1658 N N . GLN A 1 221 ? -7.281 8.193 38.026 1.00 58.47 221 GLN A N 1
ATOM 1659 C CA . GLN A 1 221 ? -8.200 9.338 38.004 1.00 58.47 221 GLN A CA 1
ATOM 1660 C C . GLN A 1 221 ? -9.258 9.267 39.117 1.00 58.47 221 GLN A C 1
ATOM 1662 O O . GLN A 1 221 ? -9.489 10.268 39.794 1.00 58.47 221 GLN A O 1
ATOM 1667 N N . HIS A 1 222 ? -9.845 8.093 39.371 1.00 51.03 222 HIS A N 1
ATOM 1668 C CA . HIS A 1 222 ? -10.800 7.900 40.468 1.00 51.03 222 HIS A CA 1
ATOM 1669 C C . HIS A 1 222 ? -10.138 8.049 41.841 1.00 51.03 222 HIS A C 1
ATOM 1671 O O . HIS A 1 222 ? -10.710 8.680 42.726 1.00 51.03 222 HIS A O 1
ATOM 1677 N N . LEU A 1 223 ? -8.913 7.544 42.015 1.00 48.22 223 LEU A N 1
ATOM 1678 C CA . LEU A 1 223 ? -8.135 7.714 43.242 1.00 48.22 223 LEU A CA 1
ATOM 1679 C C . LEU A 1 223 ? -7.775 9.184 43.481 1.00 48.22 223 LEU A C 1
ATOM 1681 O O . LEU A 1 223 ? -7.889 9.655 44.610 1.00 48.22 223 LEU A O 1
ATOM 1685 N N . ARG A 1 224 ? -7.423 9.943 42.432 1.00 63.88 224 ARG A N 1
ATOM 1686 C CA . ARG A 1 224 ? -7.230 11.401 42.534 1.00 63.88 224 ARG A CA 1
ATOM 1687 C C . ARG A 1 224 ? -8.522 12.120 42.926 1.00 63.88 224 ARG A C 1
ATOM 1689 O O . ARG A 1 224 ? -8.488 12.968 43.812 1.00 63.88 224 ARG A O 1
ATOM 1696 N N . GLY A 1 225 ? -9.658 11.753 42.330 1.00 68.00 225 GLY A N 1
ATOM 1697 C CA . GLY A 1 225 ? -10.968 12.299 42.703 1.00 68.00 225 GLY A CA 1
ATOM 1698 C C . GLY A 1 225 ? -11.346 11.996 44.157 1.00 68.00 225 GLY A C 1
ATOM 1699 O O . GLY A 1 225 ? -11.798 12.880 44.883 1.00 68.00 225 GLY A O 1
ATOM 1700 N N . PHE A 1 226 ? -11.086 10.770 44.617 1.00 60.91 226 PHE A N 1
ATOM 1701 C CA . PHE A 1 226 ? -11.330 10.362 45.999 1.00 60.91 226 PHE A CA 1
ATOM 1702 C C . PHE A 1 226 ? -10.426 11.109 46.988 1.00 60.91 226 PHE A C 1
ATOM 1704 O O . PHE A 1 226 ? -10.908 11.596 48.009 1.00 60.91 226 PHE A O 1
ATOM 1711 N N . GLN A 1 227 ? -9.138 11.278 46.666 1.00 62.75 227 GLN A N 1
ATOM 1712 C CA . GLN A 1 227 ? -8.211 12.057 47.492 1.00 62.75 227 GLN A CA 1
ATOM 1713 C C . GLN A 1 227 ? -8.613 13.533 47.598 1.00 62.75 227 GLN A C 1
ATOM 1715 O O . GLN A 1 227 ? -8.524 14.110 48.681 1.00 62.75 227 GLN A O 1
ATOM 1720 N N . LEU A 1 228 ? -9.091 14.142 46.509 1.00 72.00 228 LEU A N 1
ATOM 1721 C CA . LEU A 1 228 ? -9.573 15.525 46.527 1.00 72.00 228 LEU A CA 1
ATOM 1722 C C . LEU A 1 228 ? -10.820 15.676 47.408 1.00 72.00 228 LEU A C 1
ATOM 1724 O O . LEU A 1 228 ? -10.857 16.564 48.258 1.00 72.00 228 LEU A O 1
ATOM 1728 N N . LYS A 1 229 ? -11.787 14.759 47.288 1.00 73.81 229 LYS A N 1
ATOM 1729 C CA . LYS A 1 229 ? -13.009 14.775 48.104 1.00 73.81 229 LYS A CA 1
ATOM 1730 C C . LYS A 1 229 ? -12.723 14.528 49.589 1.00 73.81 229 LYS A C 1
ATOM 1732 O O . LYS A 1 229 ? -13.269 15.216 50.445 1.00 73.81 229 LYS A O 1
ATOM 1737 N N . ALA A 1 230 ? -11.812 13.607 49.907 1.00 64.19 230 ALA A N 1
ATOM 1738 C CA . ALA A 1 230 ? -11.362 13.381 51.281 1.00 64.19 230 ALA A CA 1
ATOM 1739 C C . ALA A 1 230 ? -10.685 14.631 51.872 1.00 64.19 230 ALA A C 1
ATOM 1741 O O . ALA A 1 230 ? -10.944 15.001 53.017 1.00 64.19 230 ALA A O 1
ATOM 1742 N N . ARG A 1 231 ? -9.862 15.330 51.079 1.00 74.94 231 ARG A N 1
ATOM 1743 C CA . ARG A 1 231 ? -9.209 16.578 51.495 1.00 74.94 231 ARG A CA 1
ATOM 1744 C C . ARG A 1 231 ? -10.213 17.706 51.744 1.00 74.94 231 ARG A C 1
ATOM 1746 O O . ARG A 1 231 ? -10.028 18.486 52.676 1.00 74.94 231 ARG A O 1
ATOM 1753 N N . GLU A 1 232 ? -11.275 17.801 50.948 1.00 84.00 232 GLU A N 1
ATOM 1754 C CA . GLU A 1 232 ? -12.356 18.767 51.171 1.00 84.00 232 GLU A CA 1
ATOM 1755 C C . GLU A 1 232 ? -13.110 18.513 52.477 1.00 84.00 232 GLU A C 1
ATOM 1757 O O . GLU A 1 232 ? -13.324 19.455 53.241 1.00 84.00 232 GLU A O 1
ATOM 1762 N N . GLU A 1 233 ? -13.464 17.260 52.770 1.00 78.44 233 GLU A N 1
ATOM 1763 C CA . GLU A 1 233 ? -14.167 16.908 54.009 1.00 78.44 233 GLU A CA 1
ATOM 1764 C C . GLU A 1 233 ? -13.302 17.158 55.252 1.00 78.44 233 GLU A C 1
ATOM 1766 O O . GLU A 1 233 ? -13.766 17.778 56.211 1.00 78.44 233 GLU A O 1
ATOM 1771 N N . ILE A 1 234 ? -12.010 16.811 55.208 1.00 77.88 234 ILE A N 1
ATOM 1772 C CA . ILE A 1 234 ? -11.062 17.147 56.284 1.00 77.88 234 ILE A CA 1
ATOM 1773 C C . ILE A 1 234 ? -11.006 18.669 56.495 1.00 77.88 234 ILE A C 1
ATOM 1775 O O . ILE A 1 234 ? -11.090 19.154 57.625 1.00 77.88 234 ILE A O 1
ATOM 1779 N N . ASN A 1 235 ? -10.937 19.448 55.414 1.00 83.50 235 ASN A N 1
ATOM 1780 C CA . ASN A 1 235 ? -10.914 20.907 55.500 1.00 83.50 235 ASN A CA 1
ATOM 1781 C C . ASN A 1 235 ? -12.224 21.508 56.036 1.00 83.50 235 ASN A C 1
ATOM 1783 O O . ASN A 1 235 ? -12.189 22.601 56.606 1.00 83.50 235 ASN A O 1
ATOM 1787 N N . LYS A 1 236 ? -13.377 20.850 55.859 1.00 84.19 236 LYS A N 1
ATOM 1788 C CA . LYS A 1 236 ? -14.645 21.275 56.479 1.00 84.19 236 LYS A CA 1
ATOM 1789 C C . LYS A 1 236 ? -14.609 21.058 57.988 1.00 84.19 236 LYS A C 1
ATOM 1791 O O . LYS A 1 236 ? -14.922 21.986 58.730 1.00 84.19 236 LYS A O 1
ATOM 1796 N N . VAL A 1 237 ? -14.163 19.883 58.435 1.00 78.62 237 VAL A N 1
ATOM 1797 C CA . VAL A 1 237 ? -14.049 19.553 59.866 1.00 78.62 237 VAL A CA 1
ATOM 1798 C C . VAL A 1 237 ? -13.096 20.516 60.575 1.00 78.62 237 VAL A C 1
ATOM 1800 O O . VAL A 1 237 ? -13.453 21.083 61.607 1.00 78.62 237 VAL A O 1
ATOM 1803 N N . LEU A 1 238 ? -11.929 20.790 59.983 1.00 78.00 238 LEU A N 1
ATOM 1804 C CA . LEU A 1 238 ? -10.953 21.732 60.543 1.00 78.00 238 LEU A CA 1
ATOM 1805 C C . LEU A 1 238 ? -11.511 23.161 60.661 1.00 78.00 238 LEU A C 1
ATOM 1807 O O . LEU A 1 238 ? -11.283 23.834 61.667 1.00 78.00 238 LEU A O 1
ATOM 1811 N N . ARG A 1 239 ? -12.291 23.624 59.675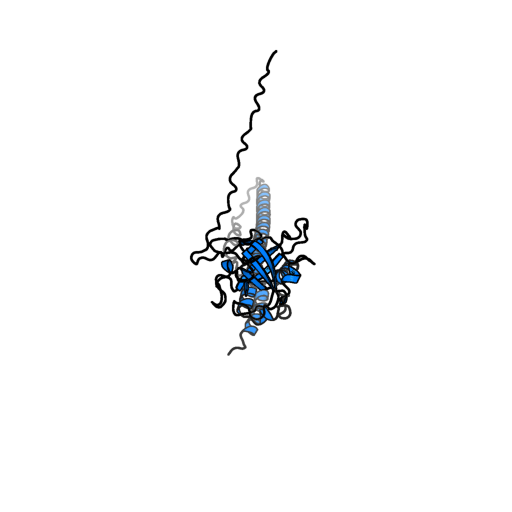 1.00 82.56 239 ARG A N 1
ATOM 1812 C CA . ARG A 1 239 ? -12.946 24.943 59.739 1.00 82.56 239 ARG A CA 1
ATOM 1813 C C . ARG A 1 239 ? -14.027 25.009 60.814 1.00 82.56 239 ARG A C 1
ATOM 1815 O O . ARG A 1 239 ? -14.150 26.042 61.469 1.00 82.56 239 ARG A O 1
ATOM 1822 N N . SER A 1 240 ? -14.796 23.940 61.003 1.00 78.56 240 SER A N 1
ATOM 1823 C CA . SER A 1 240 ? -15.807 23.868 62.063 1.00 78.56 240 SER A CA 1
ATOM 1824 C C . SER A 1 240 ? -15.162 23.882 63.451 1.00 78.56 240 SER A C 1
ATOM 1826 O O . SER A 1 240 ? -15.589 24.653 64.308 1.00 78.56 240 SER A O 1
ATOM 1828 N N . ALA A 1 241 ? -14.075 23.129 63.645 1.00 71.50 241 ALA A N 1
ATOM 1829 C CA . ALA A 1 241 ? -13.319 23.127 64.897 1.00 71.50 241 ALA A CA 1
ATOM 1830 C C . ALA A 1 241 ? -12.708 24.506 65.213 1.00 71.50 241 ALA A C 1
ATOM 1832 O O . ALA A 1 241 ? -12.807 24.982 66.341 1.00 71.50 241 ALA A O 1
ATOM 1833 N N . SER A 1 242 ? -12.154 25.194 64.206 1.00 77.56 242 SER A N 1
ATOM 1834 C CA . SER A 1 242 ? -11.608 26.550 64.370 1.00 77.56 242 SER A CA 1
ATOM 1835 C C . SER A 1 242 ? -12.670 27.607 64.694 1.00 77.56 242 SER A C 1
ATOM 1837 O O . SER A 1 242 ? -12.347 28.616 65.318 1.00 77.56 242 SER A O 1
ATOM 1839 N N . LYS A 1 243 ? -13.923 27.425 64.257 1.00 77.75 243 LYS A N 1
ATOM 1840 C CA . LYS A 1 243 ? -15.023 28.331 64.621 1.00 77.75 243 LYS A CA 1
ATOM 1841 C C . LYS A 1 243 ? -15.459 28.131 66.069 1.00 77.75 243 LYS A C 1
ATOM 1843 O O . LYS A 1 243 ? -15.746 29.120 66.736 1.00 77.75 243 LYS A O 1
ATOM 1848 N N . GLN A 1 244 ? -15.473 26.890 66.554 1.00 71.69 244 GLN A N 1
ATOM 1849 C CA . GLN A 1 244 ? -15.870 26.586 67.928 1.00 71.69 244 GLN A CA 1
ATOM 1850 C C . GLN A 1 244 ? -14.900 27.208 68.946 1.00 71.69 244 GLN A C 1
ATOM 1852 O O . GLN A 1 244 ? -15.329 27.925 69.844 1.00 71.69 244 GLN A O 1
ATOM 1857 N N . THR A 1 245 ? -13.589 27.077 68.727 1.00 67.62 245 THR A N 1
ATOM 1858 C CA . THR A 1 245 ? -12.568 27.693 69.597 1.00 67.62 245 THR A CA 1
ATOM 1859 C C . THR A 1 245 ? -12.612 29.230 69.599 1.00 67.62 245 THR A C 1
ATOM 1861 O O . THR A 1 245 ? -12.291 29.873 70.602 1.00 67.62 245 THR A O 1
ATOM 1864 N N . ALA A 1 246 ? -13.065 29.850 68.505 1.00 64.69 246 ALA A N 1
ATOM 1865 C CA . ALA A 1 246 ? -13.258 31.299 68.425 1.00 64.69 246 ALA A CA 1
ATOM 1866 C C . ALA A 1 246 ? -14.528 31.792 69.153 1.00 64.69 246 ALA A C 1
ATOM 1868 O O . ALA A 1 246 ? -14.595 32.958 69.542 1.00 64.69 246 ALA A O 1
ATOM 1869 N N . ILE A 1 247 ? -15.533 30.929 69.336 1.00 63.94 247 ILE A N 1
ATOM 1870 C CA . ILE A 1 247 ? -16.753 31.239 70.099 1.00 63.94 247 ILE A CA 1
ATOM 1871 C C . ILE A 1 247 ? -16.471 31.109 71.599 1.00 63.94 247 ILE A C 1
ATOM 1873 O O . ILE A 1 247 ? -16.796 32.019 72.364 1.00 63.94 247 ILE A O 1
ATOM 1877 N N . ASP A 1 248 ? -15.775 30.047 72.004 1.00 58.81 248 ASP A N 1
ATOM 1878 C CA . ASP A 1 248 ? -15.488 29.772 73.416 1.00 58.81 248 ASP A CA 1
ATOM 1879 C C . ASP A 1 248 ? -14.557 30.835 74.037 1.00 58.81 248 ASP A C 1
ATOM 1881 O O . ASP A 1 248 ? -14.725 31.224 75.192 1.00 58.81 248 ASP A O 1
ATOM 1885 N N . SER A 1 249 ? -13.643 31.410 73.247 1.00 57.78 249 SER A N 1
ATOM 1886 C CA . SER A 1 249 ? -12.755 32.501 73.690 1.00 57.78 249 SER A CA 1
ATOM 1887 C C . SER A 1 249 ? -13.444 33.865 73.845 1.00 57.78 249 SER A C 1
ATOM 1889 O O . SER A 1 249 ? -12.910 34.742 74.523 1.00 57.78 249 SER A O 1
ATOM 1891 N N . LYS A 1 250 ? -14.643 34.062 73.278 1.00 57.78 250 LYS A N 1
ATOM 1892 C CA . LYS A 1 250 ? -15.444 35.287 73.477 1.00 57.78 250 LYS A CA 1
ATOM 1893 C C . LYS A 1 250 ? -16.381 35.216 74.685 1.00 57.78 250 LYS A C 1
ATOM 1895 O O . LYS A 1 250 ? -16.883 36.251 75.109 1.00 57.78 250 LYS A O 1
ATOM 1900 N N . SER A 1 251 ? -16.600 34.032 75.258 1.00 55.41 251 SER A N 1
ATOM 1901 C CA . SER A 1 251 ? -17.534 33.831 76.375 1.00 55.41 251 SER A CA 1
ATOM 1902 C C . SER A 1 251 ? -16.911 34.031 77.768 1.00 55.41 251 SER A C 1
ATOM 1904 O O . SER A 1 251 ? -17.635 33.954 78.759 1.00 55.41 251 SER A O 1
ATOM 1906 N N . SER A 1 252 ? -15.599 34.277 77.890 1.00 51.94 252 SER A N 1
ATOM 1907 C CA . SER A 1 252 ? -14.903 34.275 79.191 1.00 51.94 252 SER A CA 1
ATOM 1908 C C . SER A 1 252 ? -14.526 35.654 79.753 1.00 51.94 252 SER A C 1
ATOM 1910 O O . SER A 1 252 ? -13.745 35.731 80.700 1.00 51.94 252 SER A O 1
ATOM 1912 N N . SER A 1 253 ? -15.056 36.761 79.226 1.00 50.28 253 SER A N 1
ATOM 1913 C CA . SER A 1 253 ? -14.811 38.099 79.788 1.00 50.28 253 SER A CA 1
ATOM 1914 C C . SER A 1 253 ? -15.845 38.457 80.865 1.00 50.28 253 SER A C 1
ATOM 1916 O O . SER A 1 253 ? -16.712 39.302 80.653 1.00 50.28 253 SER A O 1
ATOM 1918 N N . GLY A 1 254 ? -15.762 37.800 82.023 1.00 57.03 254 GLY A N 1
ATOM 1919 C CA . GLY A 1 254 ? -16.494 38.165 83.239 1.00 57.03 254 GLY A CA 1
ATOM 1920 C C . GLY A 1 254 ? -15.527 38.265 84.426 1.00 57.03 254 GLY A C 1
ATOM 1921 O O . GLY A 1 254 ? -14.757 37.328 84.644 1.00 57.03 254 GLY A O 1
ATOM 1922 N N . PRO A 1 255 ? -15.507 39.370 85.196 1.00 54.12 255 PRO A N 1
ATOM 1923 C CA . PRO A 1 255 ? -14.562 39.546 86.290 1.00 54.12 255 PRO A CA 1
ATOM 1924 C C . PRO A 1 255 ? -15.064 38.788 87.524 1.00 54.12 255 PRO A C 1
ATOM 1926 O O . PRO A 1 255 ? -15.796 39.321 88.351 1.00 54.12 255 PRO A O 1
ATOM 1929 N N . GLY A 1 256 ? -14.677 37.522 87.648 1.00 47.72 256 GLY A N 1
ATOM 1930 C CA . GLY A 1 256 ? -15.026 36.699 88.800 1.00 47.72 256 GLY A CA 1
ATOM 1931 C C . GLY A 1 256 ? -14.046 35.551 88.962 1.00 47.72 256 GLY A C 1
ATOM 1932 O O . GLY A 1 256 ? -14.042 34.613 88.173 1.00 47.72 256 GLY A O 1
ATOM 1933 N N . ARG A 1 257 ? -13.187 35.647 89.982 1.00 52.06 257 ARG A N 1
ATOM 1934 C CA . ARG A 1 257 ? -12.215 34.617 90.365 1.00 52.06 257 ARG A CA 1
ATOM 1935 C C . ARG A 1 257 ? -12.914 33.280 90.606 1.00 52.06 257 ARG A C 1
ATOM 1937 O O . ARG A 1 257 ? -13.517 33.097 91.656 1.00 52.06 257 ARG A O 1
ATOM 1944 N N . HIS A 1 258 ? -12.690 32.319 89.722 1.00 40.84 258 HIS A N 1
ATOM 1945 C CA . HIS A 1 258 ? -12.733 30.907 90.073 1.00 40.84 258 HIS A CA 1
ATOM 1946 C C . HIS A 1 258 ? -11.504 30.217 89.485 1.00 40.84 258 HIS A C 1
ATOM 1948 O O . HIS A 1 258 ? -11.227 30.313 88.291 1.00 40.84 258 HIS A O 1
ATOM 1954 N N . LYS A 1 259 ? -10.732 29.573 90.369 1.00 51.78 259 LYS A N 1
ATOM 1955 C CA . LYS A 1 259 ? -9.695 28.606 90.009 1.00 51.78 259 LYS A CA 1
ATOM 1956 C C . LYS A 1 259 ? -10.384 27.481 89.241 1.00 51.78 259 LYS A C 1
ATOM 1958 O O . LYS A 1 259 ? -11.121 26.710 89.847 1.00 51.78 259 LYS A O 1
ATOM 1963 N N . TYR A 1 260 ? -10.144 27.406 87.939 1.00 39.50 260 TYR A N 1
ATOM 1964 C CA . TYR A 1 260 ? -10.378 26.185 87.187 1.00 39.50 260 TYR A CA 1
ATOM 1965 C C . TYR A 1 260 ? -9.086 25.380 87.199 1.00 39.50 260 TYR A C 1
ATOM 1967 O O . TYR A 1 260 ? -8.018 25.886 86.851 1.00 39.50 260 TYR A O 1
ATOM 1975 N N . ASP A 1 261 ? -9.212 24.150 87.679 1.00 39.59 261 ASP A N 1
ATOM 1976 C CA . ASP A 1 261 ? -8.187 23.124 87.631 1.00 39.59 261 ASP A CA 1
ATOM 1977 C C . ASP A 1 261 ? -7.820 22.862 86.166 1.00 39.59 261 ASP A C 1
ATOM 1979 O O . ASP A 1 261 ? -8.670 22.522 85.338 1.00 39.59 261 ASP A O 1
ATOM 1983 N N . ILE A 1 262 ? -6.546 23.060 85.833 1.00 42.41 262 ILE A N 1
ATOM 1984 C CA . ILE A 1 262 ? -5.985 22.725 84.525 1.00 42.41 262 ILE A CA 1
ATOM 1985 C C . ILE A 1 262 ? -5.738 21.215 84.534 1.00 42.41 262 ILE A C 1
ATOM 1987 O O . ILE A 1 262 ? -4.639 20.743 84.802 1.00 42.41 262 ILE A O 1
ATOM 1991 N N . SER A 1 263 ? -6.789 20.445 84.277 1.00 40.12 263 SER A N 1
ATOM 1992 C CA . SER A 1 263 ? -6.713 18.997 84.039 1.00 40.12 263 SER A CA 1
ATOM 1993 C C . SER A 1 263 ? -7.623 18.550 82.892 1.00 40.12 263 SER A C 1
ATOM 1995 O O . SER A 1 263 ? -8.003 17.388 82.795 1.00 40.12 263 SER A O 1
ATOM 1997 N N . VAL A 1 264 ? -7.929 19.466 81.965 1.00 41.59 264 VAL A N 1
ATOM 1998 C CA . VAL A 1 264 ? -8.590 19.157 80.687 1.00 41.59 264 VAL A CA 1
ATOM 1999 C C . VAL A 1 264 ? -7.888 19.918 79.560 1.00 41.59 264 VAL A C 1
ATOM 2001 O O . VAL A 1 264 ? -8.444 20.796 78.910 1.00 41.59 264 VAL A O 1
ATOM 2004 N N . LEU A 1 265 ? -6.609 19.605 79.358 1.00 36.56 265 LEU A N 1
ATOM 2005 C CA . LEU A 1 265 ? -5.849 19.985 78.164 1.00 36.56 265 LEU A CA 1
ATOM 2006 C C . LEU A 1 265 ? -5.190 18.758 77.525 1.00 36.56 265 LEU A C 1
ATOM 2008 O O . LEU A 1 265 ? -4.079 18.837 77.031 1.00 36.56 265 LEU A O 1
ATOM 2012 N N . GLU A 1 266 ? -5.892 17.629 77.476 1.00 44.00 266 GLU A N 1
ATOM 2013 C CA . GLU A 1 266 ? -5.659 16.614 76.445 1.00 44.00 266 GLU A CA 1
ATOM 2014 C C . GLU A 1 266 ? -7.016 16.048 76.019 1.00 44.00 266 GLU A C 1
ATOM 2016 O O . GLU A 1 266 ? -7.662 15.320 76.769 1.00 44.00 266 GLU A O 1
ATOM 2021 N N . PRO A 1 267 ? -7.509 16.466 74.841 1.00 37.03 267 PRO A N 1
ATOM 2022 C CA . PRO A 1 267 ? -7.489 15.521 73.733 1.00 37.03 267 PRO A CA 1
ATOM 2023 C C . PRO A 1 267 ? -7.247 16.248 72.403 1.00 37.03 267 PRO A C 1
ATOM 2025 O O . PRO A 1 267 ? -8.139 16.381 71.575 1.00 37.03 267 PRO A O 1
ATOM 2028 N N . MET A 1 268 ? -6.029 16.737 72.173 1.00 33.97 268 MET A N 1
ATOM 2029 C CA . MET A 1 268 ? -5.597 17.156 70.825 1.00 33.97 268 MET A CA 1
ATOM 2030 C C . MET A 1 268 ? -4.287 16.484 70.384 1.00 33.97 268 MET A C 1
ATOM 2032 O O . MET A 1 268 ? -3.824 16.709 69.270 1.00 33.97 268 MET A O 1
ATOM 2036 N N . ALA A 1 269 ? -3.729 15.582 71.201 1.00 35.34 269 ALA A N 1
ATOM 2037 C CA . ALA A 1 269 ? -2.572 14.759 70.839 1.00 35.34 269 ALA A CA 1
ATOM 2038 C C . ALA A 1 269 ? -2.934 13.322 70.405 1.00 35.34 269 ALA A C 1
ATOM 2040 O O . ALA A 1 269 ? -2.061 12.582 69.956 1.00 35.34 269 ALA A O 1
ATOM 2041 N N . PHE A 1 270 ? -4.212 12.919 70.465 1.00 32.62 270 PHE A N 1
ATOM 2042 C CA . PHE A 1 270 ? -4.616 11.531 70.182 1.00 32.62 270 PHE A CA 1
ATOM 2043 C C . PHE A 1 270 ? -5.072 11.265 68.732 1.00 32.62 270 PHE A C 1
ATOM 2045 O O . PHE A 1 270 ? -5.205 10.114 68.331 1.00 32.62 270 PHE A O 1
ATOM 2052 N N . ILE A 1 271 ? -5.223 12.299 67.892 1.00 33.12 271 ILE A N 1
ATOM 2053 C CA . ILE A 1 271 ? -5.571 12.145 66.458 1.00 33.12 271 ILE A CA 1
ATOM 2054 C C . ILE A 1 271 ? -4.334 12.309 65.544 1.00 33.12 271 ILE A C 1
ATOM 2056 O O . ILE A 1 271 ? -4.446 12.355 64.326 1.00 33.12 271 ILE A O 1
ATOM 2060 N N . SER A 1 272 ? -3.118 12.344 66.105 1.00 37.19 272 SER A N 1
ATOM 2061 C CA . SER A 1 272 ? -1.879 12.470 65.312 1.00 37.19 272 SER A CA 1
ATOM 2062 C C . SER A 1 272 ? -0.957 11.246 65.373 1.00 37.19 272 SER A C 1
ATOM 2064 O O . SER A 1 272 ? 0.085 11.239 64.723 1.00 37.19 272 SER A O 1
ATOM 2066 N N . ARG A 1 273 ? -1.297 10.179 66.118 1.00 39.78 273 ARG A N 1
ATOM 2067 C CA . ARG A 1 273 ? -0.384 9.023 66.214 1.00 39.78 273 ARG A CA 1
ATOM 2068 C C . ARG A 1 273 ? -0.916 7.630 65.934 1.00 39.78 273 ARG A C 1
ATOM 2070 O O . ARG A 1 273 ? -0.058 6.791 65.711 1.00 39.78 273 ARG A O 1
ATOM 2077 N N . HIS A 1 274 ? -2.212 7.332 65.880 1.00 34.72 274 HIS A N 1
ATOM 2078 C CA . HIS A 1 274 ? -2.659 5.934 65.692 1.00 34.72 274 HIS A CA 1
ATOM 2079 C C . HIS A 1 274 ? -3.847 5.768 64.727 1.00 34.72 274 HIS A C 1
ATOM 2081 O O . HIS A 1 274 ? -4.683 4.892 64.910 1.00 34.72 274 HIS A O 1
ATOM 2087 N N . VAL A 1 275 ? -3.907 6.549 63.643 1.00 35.31 275 VAL A N 1
ATOM 2088 C CA . VAL A 1 275 ? -4.652 6.104 62.452 1.00 35.31 275 VAL A CA 1
ATOM 2089 C C . VAL A 1 275 ? -3.638 5.516 61.487 1.00 35.31 275 VAL A C 1
ATOM 2091 O O . VAL A 1 275 ? -3.105 6.198 60.613 1.00 35.31 275 VAL A O 1
ATOM 2094 N N . ASN A 1 276 ? -3.333 4.236 61.684 1.00 36.91 276 ASN A N 1
ATOM 2095 C CA . ASN A 1 276 ? -2.701 3.459 60.636 1.00 36.91 276 ASN A CA 1
ATOM 2096 C C . ASN A 1 276 ? -3.698 3.444 59.472 1.00 36.91 276 ASN A C 1
ATOM 2098 O O . ASN A 1 276 ? -4.809 2.931 59.597 1.00 36.91 276 ASN A O 1
ATOM 2102 N N . VAL A 1 277 ? -3.324 4.042 58.340 1.00 36.06 277 VAL A N 1
ATOM 2103 C CA . VAL A 1 277 ? -4.148 4.125 57.117 1.00 36.06 277 VAL A CA 1
ATOM 2104 C C . VAL A 1 277 ? -4.564 2.727 56.602 1.00 36.06 277 VAL A C 1
ATOM 2106 O O . VAL A 1 277 ? -5.451 2.610 55.762 1.00 36.06 277 VAL A O 1
ATOM 2109 N N . LEU A 1 278 ? -3.992 1.661 57.169 1.00 34.03 278 LEU A N 1
ATOM 2110 C CA . LEU A 1 278 ? -4.333 0.261 56.934 1.00 34.03 278 LEU A CA 1
ATOM 2111 C C . LEU A 1 278 ? -5.585 -0.244 57.684 1.00 34.03 278 LEU A C 1
ATOM 2113 O O . LEU A 1 278 ? -6.216 -1.179 57.196 1.00 34.03 278 LEU A O 1
ATOM 2117 N N . ASP A 1 279 ? -6.021 0.372 58.788 1.00 35.88 279 ASP A N 1
ATOM 2118 C CA . ASP A 1 279 ? -7.153 -0.163 59.574 1.00 35.88 279 ASP A CA 1
ATOM 2119 C C . ASP A 1 279 ? -8.530 0.307 59.073 1.00 35.88 279 ASP A C 1
ATOM 2121 O O . ASP A 1 279 ? -9.527 -0.399 59.219 1.00 35.88 279 ASP A O 1
ATOM 2125 N N . LEU A 1 280 ? -8.595 1.427 58.343 1.00 36.12 280 LEU A N 1
ATOM 2126 C CA . LEU A 1 280 ? -9.796 1.821 57.583 1.00 36.12 280 LEU A CA 1
ATOM 2127 C C . LEU A 1 280 ? -9.944 1.056 56.252 1.00 36.12 280 LEU A C 1
ATOM 2129 O O . LEU A 1 280 ? -10.954 1.196 55.563 1.00 36.12 280 LEU A O 1
ATOM 2133 N N . TRP A 1 281 ? -8.964 0.219 55.894 1.00 42.19 281 TRP A N 1
ATOM 2134 C CA . TRP A 1 281 ? -9.000 -0.650 54.712 1.00 42.19 281 TRP A CA 1
ATOM 2135 C C . TRP A 1 281 ? -9.560 -2.056 55.002 1.00 42.19 281 TRP A C 1
ATOM 2137 O O . TRP A 1 281 ? -9.823 -2.817 54.068 1.00 42.19 281 TRP A O 1
ATOM 2147 N N . GLY A 1 282 ? -9.795 -2.405 56.272 1.00 34.69 282 GLY A N 1
ATOM 2148 C CA . GLY A 1 282 ? -10.069 -3.781 56.704 1.00 34.69 282 GLY A CA 1
ATOM 2149 C C . GLY A 1 282 ? -11.436 -4.368 56.332 1.00 34.69 282 GLY A C 1
ATOM 2150 O O . GLY A 1 282 ? -11.551 -5.591 56.241 1.00 34.69 282 GLY A O 1
ATOM 2151 N N . SER A 1 283 ? -12.454 -3.543 56.065 1.00 34.56 283 SER A N 1
ATOM 2152 C CA . SER A 1 283 ? -13.837 -4.041 55.908 1.00 34.56 283 SER A CA 1
ATOM 2153 C C . SER A 1 283 ? -14.401 -3.876 54.494 1.00 34.56 283 SER A C 1
ATOM 2155 O O . SER A 1 283 ? -15.146 -4.737 54.034 1.00 34.56 283 SER A O 1
ATOM 2157 N N . SER A 1 284 ? -13.994 -2.835 53.759 1.00 37.34 284 SER A N 1
ATOM 2158 C CA . SER A 1 284 ? -14.520 -2.560 52.408 1.00 37.34 284 SER A CA 1
ATOM 2159 C C . SER A 1 284 ? -13.638 -3.099 51.275 1.00 37.34 284 SER A C 1
ATOM 2161 O O . SER A 1 284 ? -14.139 -3.346 50.182 1.00 37.34 284 SER A O 1
ATOM 2163 N N . CYS A 1 285 ? -12.340 -3.338 51.515 1.00 33.91 285 CYS A N 1
ATOM 2164 C CA . CYS A 1 285 ? -11.453 -3.960 50.520 1.00 33.91 285 CYS A CA 1
ATOM 2165 C C . CYS A 1 285 ? -11.423 -5.491 50.620 1.00 33.91 285 CYS A C 1
ATOM 2167 O O . CYS A 1 285 ? -11.131 -6.155 49.626 1.00 33.91 285 CYS A O 1
ATOM 2169 N N . LYS A 1 286 ? -11.760 -6.072 51.780 1.00 31.89 286 LYS A N 1
ATOM 2170 C CA . LYS A 1 286 ? -11.752 -7.531 51.976 1.00 31.89 286 LYS A CA 1
ATOM 2171 C C . LYS A 1 286 ? -12.859 -8.222 51.174 1.00 31.89 286 LYS A C 1
ATOM 2173 O O . LYS A 1 286 ? -12.594 -9.250 50.566 1.00 31.89 286 LYS A O 1
ATOM 2178 N N . SER A 1 287 ? -14.042 -7.615 51.056 1.00 34.28 287 SER A N 1
ATOM 2179 C CA . SER A 1 287 ? -15.091 -8.098 50.143 1.00 34.28 287 SER A CA 1
ATOM 2180 C C . SER A 1 287 ? -14.747 -7.860 48.668 1.00 34.28 287 SER A C 1
ATOM 2182 O O . SER A 1 287 ? -15.137 -8.646 47.816 1.00 34.28 287 SER A O 1
ATOM 2184 N N . PHE A 1 288 ? -13.950 -6.835 48.349 1.00 36.44 288 PHE A N 1
ATOM 2185 C CA . PHE A 1 288 ? -13.579 -6.515 46.966 1.00 36.44 288 PHE A CA 1
ATOM 2186 C C . PHE A 1 288 ? -12.427 -7.379 46.416 1.00 36.44 288 PHE A C 1
ATOM 2188 O O . PHE A 1 288 ? -12.391 -7.666 45.218 1.00 36.44 288 PHE A O 1
ATOM 2195 N N . PHE A 1 289 ? -11.494 -7.817 47.272 1.00 31.69 289 PHE A N 1
ATOM 2196 C CA . PHE A 1 289 ? -10.367 -8.676 46.882 1.00 31.69 289 PHE A CA 1
ATOM 2197 C C . PHE A 1 289 ? -10.654 -10.176 47.029 1.00 31.69 289 PHE A C 1
ATOM 2199 O O . PHE A 1 289 ? -10.185 -10.953 46.196 1.00 31.69 289 PHE A O 1
ATOM 2206 N N . VAL A 1 290 ? -11.451 -10.601 48.019 1.00 37.75 290 VAL A N 1
ATOM 2207 C CA . VAL A 1 290 ? -11.747 -12.032 48.232 1.00 37.75 290 VAL A CA 1
ATOM 2208 C C . VAL A 1 290 ? -12.726 -12.577 47.177 1.00 37.75 290 VAL A C 1
ATOM 2210 O O . VAL A 1 290 ? -12.518 -13.690 46.700 1.00 37.75 290 VAL A O 1
ATOM 2213 N N . ASP A 1 291 ? -13.672 -11.772 46.674 1.00 36.75 291 ASP A N 1
ATOM 2214 C CA . ASP A 1 291 ? -14.591 -12.198 45.595 1.00 36.75 291 ASP A CA 1
ATOM 2215 C C . ASP A 1 291 ? -13.957 -12.215 44.189 1.00 36.75 291 ASP A C 1
ATOM 2217 O O . ASP A 1 291 ? -14.483 -12.840 43.264 1.00 36.75 291 ASP A O 1
ATOM 2221 N N . ARG A 1 292 ? -12.812 -11.543 43.987 1.00 41.28 292 ARG A N 1
ATOM 2222 C CA . ARG A 1 292 ? -12.145 -11.465 42.669 1.00 41.28 292 ARG A CA 1
ATOM 2223 C C . ARG A 1 292 ? -10.852 -12.263 42.552 1.00 41.28 292 ARG A C 1
ATOM 2225 O O . ARG A 1 292 ? -10.546 -12.707 41.447 1.00 41.28 292 ARG A O 1
ATOM 2232 N N . ALA A 1 293 ? -10.130 -12.514 43.644 1.00 36.03 293 ALA A N 1
ATOM 2233 C CA . ALA A 1 293 ? -8.975 -13.413 43.615 1.00 36.03 293 ALA A CA 1
ATOM 2234 C C . ALA A 1 293 ? -9.396 -14.889 43.455 1.00 36.03 293 ALA A C 1
ATOM 2236 O O . ALA 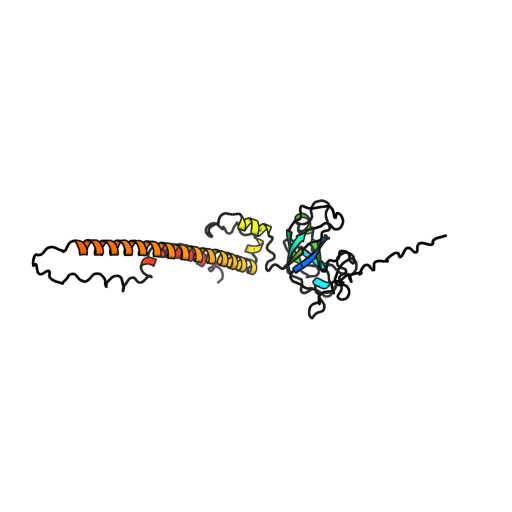A 1 293 ? -8.730 -15.639 42.742 1.00 36.03 293 ALA A O 1
ATOM 2237 N N . GLY A 1 294 ? -10.551 -15.284 44.012 1.00 34.06 294 GLY A N 1
ATOM 2238 C CA . GLY A 1 294 ? -11.087 -16.647 43.877 1.00 34.06 294 GLY A CA 1
ATOM 2239 C C . GLY A 1 294 ? -11.402 -17.059 42.431 1.00 34.06 294 GLY A C 1
ATOM 2240 O O . GLY A 1 294 ? -11.205 -18.213 42.061 1.00 34.06 294 GLY A O 1
ATOM 2241 N N . ASN A 1 295 ? -11.788 -16.107 41.573 1.00 37.62 295 ASN A N 1
ATOM 2242 C CA . ASN A 1 295 ? -12.102 -16.376 40.163 1.00 37.62 295 ASN A CA 1
ATOM 2243 C C . ASN A 1 295 ? -10.888 -16.338 39.216 1.00 37.62 295 ASN A C 1
ATOM 2245 O O . ASN A 1 295 ? -10.988 -16.844 38.100 1.00 37.62 295 ASN A O 1
ATOM 2249 N N . MET A 1 296 ? -9.738 -15.786 39.630 1.00 31.62 296 MET A N 1
ATOM 2250 C CA . MET A 1 296 ? -8.496 -15.894 38.845 1.00 31.62 296 MET A CA 1
ATOM 2251 C C . MET A 1 296 ? -7.707 -17.169 39.159 1.00 31.62 296 MET A C 1
ATOM 2253 O O . MET A 1 296 ? -7.061 -17.714 38.267 1.00 31.62 296 MET A O 1
ATOM 2257 N N . ILE A 1 297 ? -7.784 -17.688 40.388 1.00 33.59 297 ILE A N 1
ATOM 2258 C CA . ILE A 1 297 ? -7.044 -18.900 40.779 1.00 33.59 297 ILE A CA 1
ATOM 2259 C C . ILE A 1 297 ? -7.658 -20.168 40.153 1.00 33.59 297 ILE A C 1
ATOM 2261 O O . ILE A 1 297 ? -6.932 -21.108 39.841 1.00 33.59 297 ILE A O 1
ATOM 2265 N N . SER A 1 298 ? -8.951 -20.162 39.804 1.00 35.22 298 SER A N 1
ATOM 2266 C CA . SER A 1 298 ? -9.574 -21.256 39.035 1.00 35.22 298 SER A CA 1
ATOM 2267 C C . SER A 1 298 ? -9.084 -21.368 37.577 1.00 35.22 298 SER A C 1
ATOM 2269 O O . SER A 1 298 ? -9.399 -22.356 36.918 1.00 35.22 298 SER A O 1
ATOM 2271 N N . ILE A 1 299 ? -8.335 -20.390 37.049 1.00 41.00 299 ILE A N 1
ATOM 2272 C CA . ILE A 1 299 ? -7.840 -20.395 35.657 1.00 41.00 299 ILE A CA 1
ATOM 2273 C C . ILE A 1 299 ? -6.438 -21.029 35.543 1.00 41.00 299 ILE A C 1
ATOM 2275 O O . ILE A 1 299 ? -6.051 -21.450 34.457 1.00 41.00 299 ILE A O 1
ATOM 2279 N N . PHE A 1 300 ? -5.708 -21.193 36.652 1.00 35.03 300 PHE A N 1
ATOM 2280 C CA . PHE A 1 300 ? -4.367 -21.803 36.667 1.00 35.03 300 PHE A CA 1
ATOM 2281 C C . PHE A 1 300 ? -4.338 -23.261 37.167 1.00 35.03 300 PHE A C 1
ATOM 2283 O O . PHE A 1 300 ? -3.279 -23.875 37.193 1.00 35.03 300 PHE A O 1
ATOM 2290 N N . GLY A 1 301 ? -5.489 -23.844 37.526 1.00 32.22 301 GLY A N 1
ATOM 2291 C CA . GLY A 1 301 ? -5.593 -25.197 38.099 1.00 32.22 301 GLY A CA 1
ATOM 2292 C C . GLY A 1 301 ? -5.678 -26.367 37.107 1.00 32.22 301 GLY A C 1
ATOM 2293 O O . GLY A 1 301 ? -5.921 -27.491 37.531 1.00 32.22 301 GLY A O 1
ATOM 2294 N N . HIS A 1 302 ? -5.502 -26.141 35.803 1.00 36.44 302 HIS A N 1
ATOM 2295 C CA . HIS A 1 302 ? -5.520 -27.205 34.789 1.00 36.44 302 HIS A CA 1
ATOM 2296 C C . HIS A 1 302 ? -4.326 -27.101 33.840 1.00 36.44 302 HIS A C 1
ATOM 2298 O O . HIS A 1 302 ? -4.500 -27.016 32.635 1.00 36.44 302 HIS A O 1
ATOM 2304 N N . TYR A 1 303 ? -3.119 -27.078 34.401 1.00 35.41 303 TYR A N 1
ATOM 2305 C CA . TYR A 1 303 ? -1.891 -27.549 33.755 1.00 35.41 303 TYR A CA 1
ATOM 2306 C C . TYR A 1 303 ? -0.911 -27.965 34.863 1.00 35.41 303 TYR A C 1
ATOM 2308 O O . TYR A 1 303 ? -0.018 -27.212 35.246 1.00 35.41 303 TYR A O 1
ATOM 2316 N N . ALA A 1 304 ? -1.159 -29.155 35.406 1.00 36.28 304 ALA A N 1
ATOM 2317 C CA . ALA A 1 304 ? -0.215 -30.038 36.083 1.00 36.28 304 ALA A CA 1
ATOM 2318 C C . ALA A 1 304 ? -0.637 -31.472 35.741 1.00 36.28 304 ALA A C 1
ATOM 2320 O O . ALA A 1 304 ? -1.870 -31.708 35.729 1.00 36.28 304 ALA A O 1
#

Secondary structure (DSSP, 8-state):
-----------------------PPP-TTS----SEEEEEEEEES-TTS-TTS---SS-EEEEEHHHHTS-TTS---TTTT-EEEEEEEE-SS-TT------EEEEEEEEEE-STT-HHHH---SSS-S-TTS-S-EEEEEGGGTHHHHHSPTT---EEEEEEEES----HHHHHHHHSS----GGG--TTSS-HHHHT-HHHHHHHHHHHHHHHHHHHHHHHHHHHHHHHHHHHHHHHHHHHHHHHHTTS----------S----SSSSSSS---TTGGGTTTTHHHHHHHHHHHHTTSSS--

pLDDT: mean 71.85, std 24.65, range [31.62, 98.88]

InterPro domains:
  IPR036908 RlpA-like domain superfamily [G3DSA:2.40.40.10] (27-175)
  IPR036908 RlpA-like domain superfamily [SSF50685] (35-159)

Sequence (304 aa):
MRWKLFIVSAGLAAIAPFEVSGAESANSNGYYQKPSGSSSFTQYSGCGSPACGVPATGYTAAISQLSFGSAPGSGPGNACGRCFRLTGSADPYSPNYSGPFNSIVVKVTDLCPASGNEVWCGQTTSDGENQYGMPVHFDICEDTGGADAFFPSDHTALTGSYEERRVCILLAEWDWLRDRPVMSASRLRRRDIPWTIKNDPQKFAQLIRVVGEVHGRTIVQHLRGFQLKAREEINKVLRSASKQTAIDSKSSSGPGRHKYDISVLEPMAFISRHVNVLDLWGSSCKSFFVDRAGNMISIFGHYA

Organism: NCBI:txid34475

Radius of gyration: 35.27 Å; chains: 1; bounding box: 41×95×132 Å

Foldseek 3Di:
DDDDDDDDDDDDDDDDDDPPPPQPDAPPLFADADQKDKAKEFADEDCCCAQQRDDDAAKAWAKAPSRQQDAPPRGGHPLAFWKKWDWFQAQPVCRVDGDDFAIKIYRYHHHDYLPPPQQHRVAGSNRQAHVVRGNMYIHIYVVNVRQVRGADPPRRMGIDMMGIDPDSDIVVVVVVVVPDDPDPPVPDDPVNDDPVCVPDPVSVVVVVVVVCVVVVVVVVVVVVVVVVVVVVVVVVVVVVVVVVVVVVVVPPPDPDDDDDDPPPPDDPPPVPPPPPVVVVCPPVVCVVCVVPVVVVVVVPPPDD